Protein AF-A0A822C397-F1 (afdb_monomer)

Sequence (225 aa):
VFIQHPFVFNSSESLELLFNLLKQRVLELAPILIRTIEACAPLIITLNQNNMMILLNSELSSYLTLHPPIAKRALYCICALNSNNKDELLQKMIDDTQYDQFDSDQFITNLVLLGHMIQISPIVLGDIGKRILTNISKYIVDKQQTNDNENNMTTSFFHGNFTLLPDEPHADPEIGADARVKRELVKAMTRAVLGLRENSSGLFNIVYKLIKKCIENDQDFTGEM

Structure (mmCIF, N/CA/C/O backbone):
data_AF-A0A822C397-F1
#
_entry.id   AF-A0A822C397-F1
#
loop_
_atom_site.group_PDB
_atom_site.id
_atom_site.type_symbol
_atom_site.label_atom_id
_atom_site.label_alt_id
_atom_site.label_comp_id
_atom_site.label_asym_id
_atom_site.label_entity_id
_atom_site.label_seq_id
_atom_site.pdbx_PDB_ins_code
_atom_site.Cartn_x
_atom_site.Cartn_y
_atom_site.Cartn_z
_atom_site.occupancy
_atom_site.B_iso_or_equiv
_atom_site.auth_seq_id
_atom_site.auth_comp_id
_atom_site.auth_asym_id
_atom_site.auth_atom_id
_atom_site.pdbx_PDB_model_num
ATOM 1 N N . VAL A 1 1 ? 8.071 -11.432 19.366 1.00 39.38 1 VAL A N 1
ATOM 2 C CA . VAL A 1 1 ? 7.354 -12.044 20.514 1.00 39.38 1 VAL A CA 1
ATOM 3 C C . VAL A 1 1 ? 6.021 -11.347 20.830 1.00 39.38 1 VAL A C 1
ATOM 5 O O . VAL A 1 1 ? 5.071 -12.046 21.130 1.00 39.38 1 VAL A O 1
ATOM 8 N N . PHE A 1 2 ? 5.855 -10.028 20.641 1.00 39.19 2 PHE A N 1
ATOM 9 C CA . PHE A 1 2 ? 4.583 -9.322 20.928 1.00 39.19 2 PHE A CA 1
ATOM 10 C C . PHE A 1 2 ? 3.401 -9.535 19.945 1.00 39.19 2 PHE A C 1
ATOM 12 O O . PHE A 1 2 ? 2.327 -8.994 20.170 1.00 39.19 2 PHE A O 1
ATOM 19 N N . ILE A 1 3 ? 3.547 -10.314 18.862 1.00 50.47 3 ILE A N 1
ATOM 20 C CA . ILE A 1 3 ? 2.542 -10.375 17.770 1.00 50.47 3 ILE A CA 1
ATOM 21 C C . ILE A 1 3 ? 1.498 -11.505 17.958 1.00 50.47 3 ILE A C 1
ATOM 23 O O . ILE A 1 3 ? 0.559 -11.607 17.178 1.00 50.47 3 ILE A O 1
ATOM 27 N N . GLN A 1 4 ? 1.601 -12.348 18.993 1.00 51.47 4 GLN A N 1
ATOM 28 C CA . GLN A 1 4 ? 0.703 -13.511 19.137 1.00 51.47 4 GLN A CA 1
ATOM 29 C C . GLN A 1 4 ? -0.567 -13.275 19.977 1.00 51.47 4 GLN A C 1
ATOM 31 O O . GLN A 1 4 ? -1.448 -14.132 19.964 1.00 51.47 4 GLN A O 1
ATOM 36 N N . HIS A 1 5 ? -0.720 -12.125 20.649 1.00 56.19 5 HIS A N 1
ATOM 37 C CA . HIS A 1 5 ? -1.878 -11.869 21.522 1.00 56.19 5 HIS A CA 1
ATOM 38 C C . HIS A 1 5 ? -2.416 -10.428 21.398 1.00 56.19 5 HIS A C 1
ATOM 40 O O . HIS A 1 5 ? -2.223 -9.622 22.307 1.00 56.19 5 HIS A O 1
ATOM 46 N N . PRO A 1 6 ? -3.127 -10.079 20.306 1.00 55.66 6 PRO A N 1
ATOM 47 C CA . PRO A 1 6 ? -3.743 -8.752 20.154 1.00 55.66 6 PRO A CA 1
ATOM 48 C C . PRO A 1 6 ? -4.745 -8.429 21.278 1.00 55.66 6 PRO A C 1
ATOM 50 O O . PRO A 1 6 ? -4.920 -7.272 21.637 1.00 55.66 6 PRO A O 1
ATOM 53 N N . PHE A 1 7 ? -5.320 -9.456 21.912 1.00 59.25 7 PHE A N 1
ATOM 54 C CA . PHE A 1 7 ? -6.226 -9.336 23.059 1.00 59.25 7 PHE A CA 1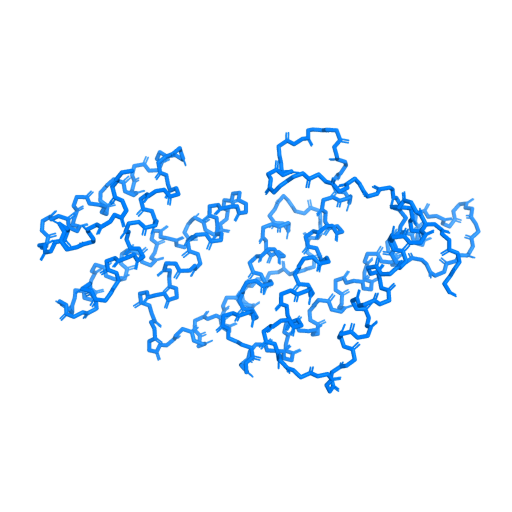
ATOM 55 C C . PHE A 1 7 ? -5.581 -8.791 24.344 1.00 59.25 7 PHE A C 1
ATOM 57 O O . PHE A 1 7 ? -6.297 -8.554 25.311 1.00 59.25 7 PHE A O 1
ATOM 64 N N . VAL A 1 8 ? -4.257 -8.600 24.390 1.00 65.38 8 VAL A N 1
ATOM 65 C CA . VAL A 1 8 ? -3.600 -7.909 25.516 1.00 65.38 8 VAL A CA 1
ATOM 66 C C . VAL A 1 8 ? -3.924 -6.410 25.500 1.00 65.38 8 VAL A C 1
ATOM 68 O O . VAL A 1 8 ? -3.982 -5.788 26.555 1.00 65.38 8 VAL A O 1
ATOM 71 N N . PHE A 1 9 ? -4.202 -5.839 24.324 1.00 68.69 9 PHE A N 1
ATOM 72 C CA . PHE A 1 9 ? -4.661 -4.459 24.166 1.00 68.69 9 PHE A CA 1
ATOM 73 C C . PHE A 1 9 ? -6.190 -4.424 24.064 1.00 68.69 9 PHE A C 1
ATOM 75 O O . PHE A 1 9 ? -6.746 -4.060 23.031 1.00 68.69 9 PHE A O 1
ATOM 82 N N . ASN A 1 10 ? -6.875 -4.897 25.110 1.00 71.75 10 ASN A N 1
ATOM 83 C CA . ASN A 1 10 ? -8.336 -5.029 25.134 1.00 71.75 10 ASN A CA 1
ATOM 84 C C . ASN A 1 10 ? -9.076 -3.892 25.857 1.00 71.75 10 ASN A C 1
ATOM 86 O O . ASN A 1 10 ? -10.302 -3.944 25.957 1.00 71.75 10 ASN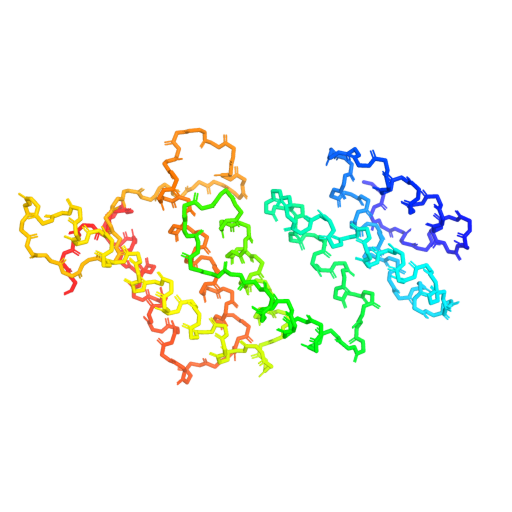 A O 1
ATOM 90 N N . SER A 1 11 ? -8.358 -2.884 26.358 1.00 75.50 11 SER A N 1
ATOM 91 C CA . SER A 1 11 ? -8.932 -1.774 27.125 1.00 75.50 11 SER A CA 1
ATOM 92 C C . SER A 1 11 ? -8.715 -0.422 26.444 1.00 75.50 11 SER A C 1
ATOM 94 O O . SER A 1 11 ? -7.759 -0.245 25.682 1.00 75.50 11 SER A O 1
ATOM 96 N N . SER A 1 12 ? -9.570 0.556 26.756 1.00 78.00 12 SER A N 1
ATOM 97 C CA . SER A 1 12 ? -9.425 1.950 26.314 1.00 78.00 12 SER A CA 1
ATOM 98 C C . SER A 1 12 ? -8.055 2.530 26.655 1.00 78.00 12 SER A C 1
ATOM 100 O O . SER A 1 12 ? -7.417 3.138 25.802 1.00 78.00 12 SER A O 1
ATOM 102 N N . GLU A 1 13 ? -7.563 2.277 27.866 1.00 82.88 13 GLU A N 1
ATOM 103 C CA . GLU A 1 13 ? -6.287 2.798 28.367 1.00 82.88 13 GLU A CA 1
ATOM 104 C C . GLU A 1 13 ? -5.110 2.227 27.569 1.00 82.88 13 GLU A C 1
ATOM 106 O O . GLU A 1 13 ? -4.162 2.936 27.231 1.00 82.88 13 GLU A O 1
ATOM 111 N N . SER A 1 14 ? -5.182 0.938 27.227 1.00 84.06 14 SER A N 1
ATOM 112 C CA . SER A 1 14 ? -4.148 0.269 26.437 1.00 84.06 14 SER A CA 1
ATOM 113 C C . SER A 1 14 ? -4.079 0.804 24.998 1.00 84.06 14 SER A C 1
ATOM 115 O O . SER A 1 14 ? -2.987 0.962 24.448 1.00 84.06 14 SER A O 1
ATOM 117 N N . LEU A 1 15 ? -5.229 1.162 24.413 1.00 82.38 15 LEU A N 1
ATOM 118 C CA . LEU A 1 15 ? -5.320 1.779 23.087 1.00 82.38 15 LEU A CA 1
ATOM 119 C C . LEU A 1 15 ? -4.838 3.236 23.100 1.00 82.38 15 LEU A C 1
ATOM 121 O O . LEU A 1 15 ? -4.108 3.648 22.197 1.00 82.38 15 LEU A O 1
ATOM 125 N N . GLU A 1 16 ? -5.168 4.002 24.142 1.00 85.56 16 GLU A N 1
ATOM 126 C CA . GLU A 1 16 ? -4.652 5.363 24.331 1.00 85.56 16 GLU A CA 1
ATOM 127 C C . GLU A 1 16 ? -3.128 5.382 24.478 1.00 85.56 16 GLU A C 1
ATOM 129 O O . GLU A 1 16 ? -2.462 6.239 23.893 1.00 85.56 16 GLU A O 1
ATOM 134 N N . LEU A 1 17 ? -2.550 4.414 25.197 1.00 87.06 17 LEU A N 1
ATOM 135 C CA . LEU A 1 17 ? -1.099 4.276 25.309 1.00 87.06 17 LEU A CA 1
ATOM 136 C C . LEU A 1 17 ? -0.453 4.018 23.941 1.00 87.06 17 LEU A C 1
ATOM 138 O O . LEU A 1 17 ? 0.514 4.695 23.588 1.00 87.06 17 LEU A O 1
ATOM 142 N N . LEU A 1 18 ? -0.998 3.083 23.154 1.00 86.38 18 LEU A N 1
ATOM 143 C CA . LEU A 1 18 ? -0.519 2.813 21.793 1.00 86.38 18 LEU A CA 1
ATOM 144 C C . LEU A 1 18 ? -0.610 4.056 20.905 1.00 86.38 18 LEU A C 1
ATOM 146 O O . LEU A 1 18 ? 0.325 4.348 20.157 1.00 86.38 18 LEU A O 1
ATOM 150 N N . PHE A 1 19 ? -1.703 4.812 21.009 1.00 87.81 19 PHE A N 1
ATOM 151 C CA . PHE A 1 19 ? -1.873 6.045 20.251 1.00 87.81 19 PHE A CA 1
ATOM 152 C C . PHE A 1 19 ? -0.859 7.120 20.659 1.00 87.81 19 PHE A C 1
ATOM 154 O O . PHE A 1 19 ? -0.255 7.765 19.801 1.00 87.81 19 PHE A O 1
ATOM 161 N N . ASN A 1 20 ? -0.609 7.283 21.958 1.00 88.81 20 ASN A N 1
ATOM 162 C CA . ASN A 1 20 ? 0.392 8.221 22.459 1.00 88.81 20 ASN A CA 1
ATOM 163 C C . ASN A 1 20 ? 1.811 7.837 22.022 1.00 88.81 20 ASN A C 1
ATOM 165 O O . ASN A 1 20 ? 2.587 8.720 21.668 1.00 88.81 20 ASN A O 1
ATOM 169 N N . LEU A 1 21 ? 2.141 6.543 21.976 1.00 88.94 21 LEU A N 1
ATOM 170 C CA . LEU A 1 21 ? 3.415 6.066 21.426 1.00 88.94 21 LEU A CA 1
ATOM 171 C C . LEU A 1 21 ? 3.526 6.345 19.923 1.00 88.94 21 LEU A C 1
ATOM 173 O O . LEU A 1 21 ? 4.577 6.785 19.463 1.00 88.94 21 LEU A O 1
ATOM 177 N N . LEU A 1 22 ? 2.445 6.158 19.159 1.00 90.25 22 LEU A N 1
ATOM 178 C CA . LEU A 1 22 ? 2.423 6.492 17.732 1.00 90.25 22 LEU A CA 1
ATOM 179 C C . LEU A 1 22 ? 2.682 7.993 17.497 1.00 90.25 22 LEU A C 1
ATOM 181 O O . LEU A 1 22 ? 3.427 8.349 16.588 1.00 90.25 22 LEU A O 1
ATOM 185 N N . LYS A 1 23 ? 2.140 8.879 18.342 1.00 89.81 23 LYS A N 1
ATOM 186 C CA . LYS A 1 23 ? 2.380 10.334 18.254 1.00 89.81 23 LYS A CA 1
ATOM 187 C C . LYS A 1 23 ? 3.820 10.755 18.523 1.00 89.81 23 LYS A C 1
ATOM 189 O O . LYS A 1 23 ? 4.221 11.831 18.091 1.00 89.81 23 LYS A O 1
ATOM 194 N N . GLN A 1 24 ? 4.600 9.947 19.241 1.00 89.06 24 GLN A N 1
ATOM 195 C CA . GLN A 1 24 ? 6.002 10.272 19.525 1.00 89.06 24 GLN A CA 1
ATOM 196 C C . GLN A 1 24 ? 6.894 10.170 18.281 1.00 89.06 24 GLN A C 1
ATOM 198 O O . GLN A 1 24 ? 8.021 10.655 18.315 1.00 89.06 24 GLN A O 1
ATOM 203 N N . ARG A 1 25 ? 6.402 9.566 17.187 1.00 83.75 25 ARG A N 1
ATOM 204 C CA . ARG A 1 25 ? 7.089 9.480 15.885 1.00 83.75 25 ARG A CA 1
ATOM 205 C C . ARG A 1 25 ? 8.510 8.916 15.956 1.00 83.75 25 ARG A C 1
ATOM 207 O O . ARG A 1 25 ? 9.378 9.288 15.172 1.00 83.75 25 ARG A O 1
ATOM 214 N N . VAL A 1 26 ? 8.728 7.965 16.861 1.00 87.12 26 VAL A N 1
ATOM 215 C CA . VAL A 1 26 ? 9.953 7.160 16.893 1.00 87.12 26 VAL A CA 1
ATOM 216 C C . VAL A 1 26 ? 9.915 6.207 15.694 1.00 87.12 26 VAL A C 1
ATOM 218 O O . VAL A 1 26 ? 9.198 5.202 15.714 1.00 87.12 26 VAL A O 1
ATOM 221 N N . LEU A 1 27 ? 10.623 6.557 14.617 1.00 84.12 27 LEU A N 1
ATOM 222 C CA . LEU A 1 27 ? 10.526 5.889 13.311 1.00 84.12 27 LEU A CA 1
ATOM 223 C C . LEU A 1 27 ? 10.892 4.402 13.375 1.00 84.12 27 LEU A C 1
ATOM 225 O O . LEU A 1 27 ? 10.285 3.588 12.683 1.00 84.12 27 LEU A O 1
ATOM 229 N N . GLU A 1 28 ? 11.821 4.034 14.251 1.00 84.50 28 GLU A N 1
ATOM 230 C CA . GLU A 1 28 ? 12.255 2.657 14.494 1.00 84.50 28 GLU A CA 1
ATOM 231 C C . GLU A 1 28 ? 11.129 1.797 15.083 1.00 84.50 28 GLU A C 1
ATOM 233 O O . GLU A 1 28 ? 11.050 0.594 14.829 1.00 84.50 28 GLU A O 1
ATOM 238 N N . LEU A 1 29 ? 10.225 2.415 15.850 1.00 85.81 29 LEU A N 1
ATOM 239 C CA . LEU A 1 29 ? 9.077 1.747 16.461 1.00 85.81 29 LEU A CA 1
ATOM 240 C C . LEU A 1 29 ? 7.815 1.835 15.598 1.00 85.81 29 LEU A C 1
ATOM 242 O O . LEU A 1 29 ? 6.887 1.047 15.790 1.00 85.81 29 LEU A O 1
ATOM 246 N N . ALA A 1 30 ? 7.764 2.743 14.624 1.00 87.81 30 ALA A N 1
ATOM 247 C CA . ALA A 1 30 ? 6.578 2.953 13.800 1.00 87.81 30 ALA A CA 1
ATOM 248 C C . ALA A 1 30 ? 6.051 1.660 13.138 1.00 87.81 30 ALA A C 1
ATOM 250 O O . ALA A 1 30 ? 4.856 1.384 13.278 1.00 87.81 30 ALA A O 1
ATOM 251 N N . PRO A 1 31 ? 6.873 0.791 12.507 1.00 86.38 31 PRO A N 1
ATOM 252 C CA . PRO A 1 31 ? 6.365 -0.434 11.886 1.00 86.38 31 PRO A CA 1
ATOM 253 C C . PRO A 1 31 ? 5.661 -1.375 12.869 1.00 86.38 31 PRO A C 1
ATOM 255 O O . PRO A 1 31 ? 4.617 -1.945 12.538 1.00 86.38 31 PRO A O 1
ATOM 258 N N . ILE A 1 32 ? 6.215 -1.545 14.076 1.00 87.56 32 ILE A N 1
ATOM 259 C CA . ILE A 1 32 ? 5.654 -2.451 15.084 1.00 87.56 32 ILE A CA 1
ATOM 260 C C . ILE A 1 32 ? 4.423 -1.847 15.762 1.00 87.56 32 ILE A C 1
ATOM 262 O O . ILE A 1 32 ? 3.446 -2.563 15.987 1.00 87.56 32 ILE A O 1
ATOM 266 N N . LEU A 1 33 ? 4.418 -0.536 16.009 1.00 90.00 33 LEU A N 1
ATOM 267 C CA . LEU A 1 33 ? 3.269 0.175 16.570 1.00 90.00 33 LEU A CA 1
ATOM 268 C C . LEU A 1 33 ? 2.086 0.145 15.604 1.00 90.00 33 LEU A C 1
ATOM 270 O O . LEU A 1 33 ? 1.007 -0.312 15.975 1.00 90.00 33 LEU A O 1
ATOM 274 N N . ILE A 1 34 ? 2.301 0.517 14.339 1.00 92.69 34 ILE A N 1
ATOM 275 C CA . ILE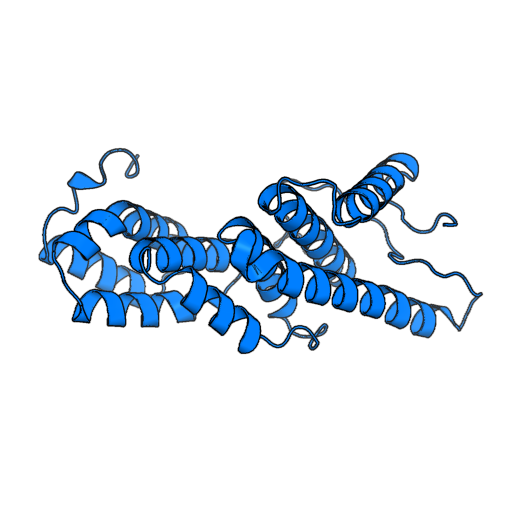 A 1 34 ? 1.253 0.487 13.311 1.00 92.69 34 ILE A CA 1
ATOM 276 C C . ILE A 1 34 ? 0.728 -0.943 13.129 1.00 92.69 34 ILE A C 1
ATOM 278 O O . ILE A 1 34 ? -0.478 -1.153 13.037 1.00 92.69 34 ILE A O 1
ATOM 282 N N . ARG A 1 35 ? 1.611 -1.955 13.140 1.00 89.44 35 ARG A N 1
ATOM 283 C CA . ARG A 1 35 ? 1.213 -3.372 13.081 1.00 89.44 35 ARG A CA 1
ATOM 284 C C . ARG A 1 35 ? 0.339 -3.795 14.257 1.00 89.44 35 ARG A C 1
ATOM 286 O O . ARG A 1 35 ? -0.574 -4.590 14.056 1.00 89.44 35 ARG A O 1
ATOM 293 N N . THR A 1 36 ? 0.636 -3.294 15.448 1.00 88.94 36 THR A N 1
ATOM 294 C CA . THR A 1 36 ? -0.127 -3.594 16.662 1.00 88.94 36 THR A CA 1
ATOM 295 C C . THR A 1 36 ? -1.506 -2.943 16.600 1.00 88.94 36 THR A C 1
ATOM 297 O O . THR A 1 36 ? -2.501 -3.619 16.844 1.00 88.94 36 THR A O 1
ATOM 300 N N . ILE A 1 37 ? -1.587 -1.678 16.174 1.00 90.44 37 ILE A N 1
ATOM 301 C CA . ILE A 1 37 ? -2.858 -0.961 15.981 1.00 90.44 37 ILE A CA 1
ATOM 302 C C . ILE A 1 37 ? -3.720 -1.652 14.917 1.00 90.44 37 ILE A C 1
ATOM 304 O O . ILE A 1 37 ? -4.899 -1.888 15.158 1.00 90.44 37 ILE A O 1
ATOM 308 N N . GLU A 1 38 ? -3.134 -2.056 13.785 1.00 91.38 38 GLU A N 1
ATOM 309 C CA . GLU A 1 38 ? -3.832 -2.812 12.732 1.00 91.38 38 GLU A CA 1
ATOM 310 C C . GLU A 1 38 ? -4.464 -4.097 13.288 1.00 91.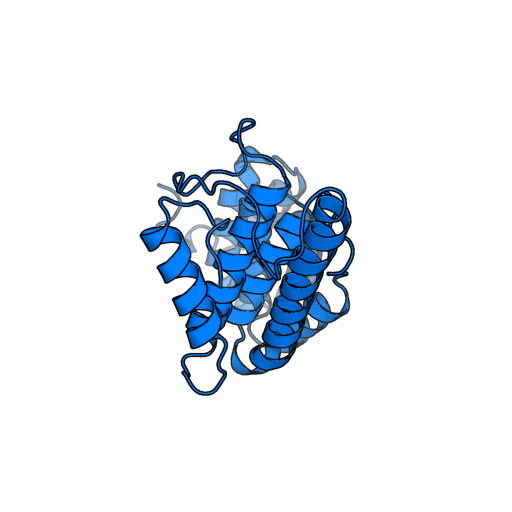38 38 GLU A C 1
ATOM 312 O O . GLU A 1 38 ? -5.621 -4.393 13.004 1.00 91.38 38 GLU A O 1
ATOM 317 N N . ALA A 1 39 ? -3.737 -4.836 14.134 1.00 88.62 39 ALA A N 1
ATOM 318 C CA . ALA A 1 39 ? -4.255 -6.047 14.771 1.00 88.62 39 ALA A CA 1
ATOM 319 C C . ALA A 1 39 ? -5.377 -5.762 15.791 1.00 88.62 39 ALA A C 1
ATOM 321 O O . ALA A 1 39 ? -6.217 -6.628 16.033 1.00 88.62 39 ALA A O 1
ATOM 322 N N . CYS A 1 40 ? -5.410 -4.555 16.363 1.00 87.75 40 CYS A N 1
ATOM 323 C CA . CYS A 1 40 ? -6.448 -4.099 17.289 1.00 87.75 40 CYS A CA 1
ATOM 324 C C . CYS A 1 40 ? -7.642 -3.433 16.583 1.00 87.75 40 CYS A C 1
ATOM 326 O O . CYS A 1 40 ? -8.633 -3.124 17.244 1.00 87.75 40 CYS A O 1
ATOM 328 N N . ALA A 1 41 ? -7.595 -3.228 15.261 1.00 88.88 41 ALA A N 1
ATOM 329 C CA . ALA A 1 41 ? -8.644 -2.528 14.517 1.00 88.88 41 ALA A CA 1
ATOM 330 C C . ALA A 1 41 ? -10.064 -3.089 14.750 1.00 88.88 41 ALA A C 1
ATOM 332 O O . ALA A 1 41 ? -10.961 -2.284 15.004 1.00 88.88 41 ALA A O 1
ATOM 333 N N . PRO A 1 42 ? -10.302 -4.421 14.777 1.00 85.75 42 PRO A N 1
ATOM 334 C CA . PRO A 1 42 ? -11.636 -4.957 15.064 1.00 85.75 42 PRO A CA 1
ATOM 335 C C . PRO A 1 42 ? -12.179 -4.524 16.431 1.00 85.75 42 PRO A C 1
ATOM 337 O O . PRO A 1 42 ? -13.366 -4.226 16.564 1.00 85.75 42 PRO A O 1
ATOM 340 N N . LEU A 1 43 ? -11.313 -4.453 17.446 1.00 84.12 43 LEU A N 1
ATOM 341 C C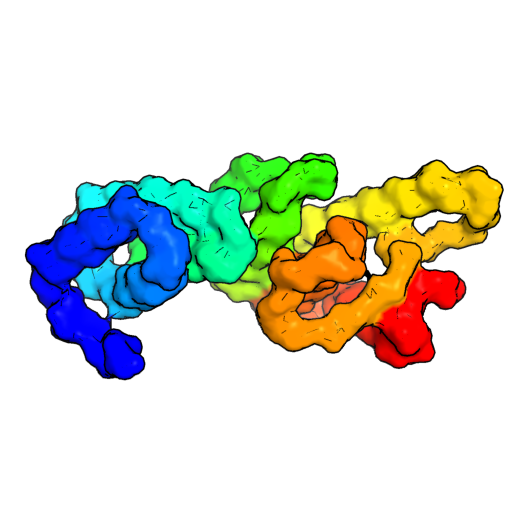A . LEU A 1 43 ? -11.692 -4.005 18.782 1.00 84.12 43 LEU A CA 1
ATOM 342 C C . LEU A 1 43 ? -11.984 -2.502 18.801 1.00 84.12 43 LEU A C 1
ATOM 344 O O . LEU A 1 43 ? -13.006 -2.102 19.346 1.00 84.12 43 LEU A O 1
ATOM 348 N N . ILE A 1 44 ? -11.123 -1.685 18.186 1.00 84.56 44 ILE A N 1
ATOM 349 C CA . ILE A 1 44 ? -11.302 -0.224 18.105 1.00 84.56 44 ILE A CA 1
ATOM 350 C C . ILE A 1 44 ? -12.656 0.111 17.460 1.00 84.56 44 ILE A C 1
ATOM 352 O O . ILE A 1 44 ? -13.401 0.945 17.977 1.00 84.56 44 ILE A O 1
ATOM 356 N N . ILE A 1 45 ? -12.998 -0.594 16.375 1.00 85.56 45 ILE A N 1
ATOM 357 C CA . ILE A 1 45 ? -14.290 -0.470 15.688 1.00 85.56 45 ILE A CA 1
ATOM 358 C C . ILE A 1 45 ? -15.441 -0.891 16.615 1.00 85.56 45 ILE A C 1
ATOM 360 O O . ILE A 1 45 ? -16.431 -0.173 16.731 1.00 85.56 45 ILE A O 1
ATOM 364 N N . THR A 1 46 ? -15.307 -2.025 17.312 1.00 83.50 46 THR A N 1
ATOM 365 C CA . THR A 1 46 ? -16.352 -2.557 18.211 1.00 83.50 46 THR A CA 1
ATOM 366 C C . THR A 1 46 ? -16.620 -1.639 19.404 1.00 83.50 46 THR A C 1
ATOM 368 O O . THR A 1 46 ? -17.769 -1.456 19.799 1.00 83.50 46 THR A O 1
ATOM 371 N N . LEU A 1 47 ? -15.577 -1.022 19.964 1.00 79.19 47 LEU A N 1
ATOM 372 C CA . LEU A 1 47 ? -15.696 -0.066 21.067 1.00 79.19 47 LEU A CA 1
ATOM 373 C C . LEU A 1 47 ? -16.285 1.288 20.623 1.00 79.19 47 LEU A C 1
ATOM 375 O O . LEU A 1 47 ? -16.490 2.159 21.466 1.00 79.19 47 LEU A O 1
ATOM 379 N N . ASN A 1 48 ? -16.568 1.469 19.324 1.00 68.50 48 ASN A N 1
ATOM 380 C CA . ASN A 1 48 ? -17.177 2.659 18.721 1.00 68.50 48 ASN A CA 1
ATOM 381 C C . ASN A 1 48 ? -16.499 3.972 19.154 1.00 68.50 48 ASN A C 1
ATOM 383 O O . ASN A 1 48 ? -17.144 5.003 19.373 1.00 68.50 48 ASN A O 1
ATOM 387 N N . GLN A 1 49 ? -15.173 3.940 19.299 1.00 71.38 49 GLN A N 1
ATOM 388 C CA . GLN A 1 49 ? -14.373 5.090 19.709 1.00 71.38 49 GLN A CA 1
ATOM 389 C C . GLN A 1 49 ? -14.144 6.024 18.514 1.00 71.38 49 GLN A C 1
ATOM 391 O O . GLN A 1 49 ? -13.013 6.233 18.082 1.00 71.38 49 GLN A O 1
ATOM 396 N N . ASN A 1 50 ? -15.221 6.596 17.968 1.00 76.06 50 ASN A N 1
ATOM 397 C CA . ASN A 1 50 ? -15.190 7.415 16.749 1.00 76.06 50 ASN A CA 1
ATOM 398 C C . ASN A 1 50 ? -14.147 8.538 16.813 1.00 76.06 50 ASN A C 1
ATOM 400 O O . ASN A 1 50 ? -13.400 8.741 15.859 1.00 76.06 50 ASN A O 1
ATOM 404 N N . ASN A 1 51 ? -14.015 9.200 17.965 1.00 81.94 51 ASN A N 1
ATOM 405 C CA . ASN A 1 51 ? -12.983 10.217 18.169 1.00 81.94 51 ASN A CA 1
ATOM 406 C C . ASN A 1 51 ? -11.565 9.631 18.087 1.00 81.94 51 ASN A C 1
ATOM 408 O O . ASN A 1 51 ? -10.695 10.231 17.461 1.00 81.94 51 ASN A O 1
ATOM 412 N N . MET A 1 52 ? -11.327 8.450 18.668 1.00 82.75 52 MET A N 1
ATOM 413 C CA . MET A 1 52 ? -10.029 7.779 18.577 1.00 82.75 52 MET A CA 1
ATOM 414 C C . MET A 1 52 ? -9.740 7.327 17.145 1.00 82.75 52 MET A C 1
ATOM 416 O O . MET A 1 52 ? -8.620 7.507 16.682 1.00 82.75 52 MET A O 1
ATOM 420 N N . MET A 1 53 ? -10.733 6.815 16.413 1.00 85.25 53 MET A N 1
ATOM 421 C CA . MET A 1 53 ? -10.568 6.443 15.003 1.00 85.25 53 MET A CA 1
ATOM 422 C C . MET A 1 53 ? -10.205 7.643 14.127 1.00 85.25 53 MET A C 1
ATOM 424 O O . MET A 1 53 ? -9.279 7.546 13.327 1.00 85.25 53 MET A O 1
ATOM 428 N N . ILE A 1 54 ? -10.878 8.786 14.297 1.00 87.94 54 ILE A N 1
ATOM 429 C CA . ILE A 1 54 ? -10.557 10.026 13.569 1.00 87.94 54 ILE A CA 1
ATOM 430 C C . ILE A 1 54 ? -9.114 10.454 13.857 1.00 87.94 54 ILE A C 1
ATOM 432 O O . ILE A 1 54 ? -8.345 10.733 12.936 1.00 87.94 54 ILE A O 1
ATOM 436 N N . LEU A 1 55 ? -8.729 10.463 15.133 1.00 89.62 55 LEU A N 1
ATOM 437 C CA . LEU A 1 55 ? -7.389 10.844 15.567 1.00 89.62 55 LEU A CA 1
ATOM 438 C C . LEU A 1 55 ? -6.309 9.868 15.065 1.00 89.62 55 LEU A C 1
ATOM 440 O O . LEU A 1 55 ? -5.260 10.308 14.595 1.00 89.62 55 LEU A O 1
ATOM 444 N N . LEU A 1 56 ? -6.573 8.561 15.107 1.00 91.00 56 LEU A N 1
ATOM 445 C CA . LEU A 1 56 ? -5.689 7.525 14.571 1.00 91.00 56 LEU A CA 1
ATOM 446 C C . LEU A 1 56 ? -5.530 7.655 13.061 1.00 91.00 56 LEU A C 1
ATOM 448 O O . LEU A 1 56 ? -4.406 7.634 12.577 1.00 91.00 56 LEU A O 1
ATOM 452 N N . ASN A 1 57 ? -6.625 7.830 12.319 1.00 91.38 57 ASN A N 1
ATOM 453 C CA . ASN A 1 57 ? -6.583 8.026 10.871 1.00 91.38 57 ASN A CA 1
ATOM 454 C C . ASN A 1 57 ? -5.770 9.268 10.499 1.00 91.38 57 ASN A C 1
ATOM 456 O O . ASN A 1 57 ? -4.959 9.214 9.575 1.00 91.38 57 ASN A O 1
ATOM 460 N N . SER A 1 58 ? -5.945 10.368 11.235 1.00 91.75 58 SER A N 1
ATOM 461 C CA . SER A 1 58 ? -5.163 11.589 11.031 1.00 91.75 58 SER A CA 1
ATOM 462 C C . SER A 1 58 ? -3.675 11.354 11.277 1.00 91.75 58 SER A C 1
ATOM 464 O O . SER A 1 58 ? -2.849 11.770 10.465 1.00 91.75 58 SER A O 1
ATOM 466 N N . GLU A 1 59 ? -3.317 10.678 12.371 1.00 93.75 59 GLU A N 1
ATOM 467 C CA . GLU A 1 59 ? -1.913 10.402 12.677 1.00 93.75 59 GLU A CA 1
ATOM 468 C C . GLU A 1 59 ? -1.312 9.437 11.651 1.00 93.75 59 GLU A C 1
ATOM 470 O O . GLU A 1 59 ? -0.278 9.744 11.066 1.00 93.75 59 GLU A O 1
ATOM 475 N N . LEU A 1 60 ? -1.986 8.324 11.345 1.00 94.38 60 LEU A N 1
ATOM 476 C CA . LEU A 1 60 ? -1.549 7.331 10.358 1.00 94.38 60 LEU A CA 1
ATOM 477 C C . LEU A 1 60 ? -1.386 7.929 8.956 1.00 94.38 60 LEU A C 1
ATOM 479 O O . LEU A 1 60 ? -0.474 7.532 8.237 1.00 94.38 60 LEU A O 1
ATOM 483 N N . SER A 1 61 ? -2.214 8.905 8.577 1.00 93.25 61 SER A N 1
ATOM 484 C CA . SER A 1 61 ? -2.091 9.589 7.282 1.00 93.25 61 SER A CA 1
ATOM 485 C C . SER A 1 61 ? -0.746 10.304 7.136 1.00 93.25 61 SER A C 1
ATOM 487 O O . SER A 1 61 ? -0.172 10.310 6.051 1.00 93.25 61 SER A O 1
ATOM 489 N N . SER A 1 62 ? -0.178 10.824 8.229 1.00 92.94 62 SER A N 1
ATOM 490 C CA . SER A 1 62 ? 1.160 11.433 8.203 1.00 92.94 62 SER A CA 1
ATOM 491 C C . SER A 1 62 ? 2.290 10.429 7.940 1.00 92.94 62 SER A C 1
ATOM 493 O O . SER A 1 62 ? 3.362 10.814 7.482 1.00 92.94 62 SER A O 1
ATOM 495 N N . TYR A 1 63 ? 2.051 9.134 8.168 1.00 92.94 63 TYR A N 1
ATOM 496 C CA . TYR A 1 63 ? 3.011 8.071 7.867 1.00 92.94 63 TYR A CA 1
ATOM 497 C C . TYR A 1 63 ? 2.989 7.653 6.388 1.00 92.94 63 TYR A C 1
ATOM 499 O O . TYR A 1 63 ? 3.909 6.966 5.945 1.00 92.94 63 TYR A O 1
ATOM 507 N N . LEU A 1 64 ? 1.983 8.069 5.606 1.00 92.62 64 LEU A N 1
ATOM 508 C CA . LEU A 1 64 ? 1.891 7.768 4.170 1.00 92.62 64 LEU A CA 1
ATOM 509 C C . LEU A 1 64 ? 2.941 8.521 3.337 1.00 92.62 64 LEU A C 1
ATOM 511 O O . LEU A 1 64 ? 3.293 8.073 2.250 1.00 92.62 64 LEU A O 1
ATOM 515 N N . THR A 1 65 ? 3.481 9.624 3.859 1.00 90.12 65 THR A N 1
ATOM 516 C CA . THR A 1 65 ? 4.563 10.396 3.224 1.00 90.12 65 THR A CA 1
ATOM 517 C C . THR A 1 65 ? 5.956 9.949 3.670 1.00 90.12 65 THR A C 1
ATOM 519 O O . THR A 1 65 ? 6.952 10.596 3.366 1.00 90.12 65 THR A O 1
ATOM 522 N N . LEU A 1 66 ? 6.046 8.884 4.469 1.00 88.69 66 LEU A N 1
ATOM 523 C CA . LEU A 1 66 ? 7.323 8.337 4.908 1.00 88.69 66 LEU A CA 1
ATOM 524 C C . LEU A 1 66 ? 7.820 7.270 3.936 1.00 88.69 66 LEU A C 1
ATOM 526 O O . LEU A 1 66 ? 7.182 6.911 2.950 1.00 88.69 66 LEU A O 1
ATOM 530 N N . HIS A 1 67 ? 8.992 6.737 4.248 1.00 85.38 67 HIS A N 1
ATOM 531 C CA . HIS A 1 67 ? 9.644 5.707 3.464 1.00 85.38 67 HIS A CA 1
ATOM 532 C C . HIS A 1 67 ? 8.723 4.480 3.207 1.00 85.38 67 HIS A C 1
ATOM 534 O O . HIS A 1 67 ? 7.983 4.069 4.116 1.00 85.38 67 HIS A O 1
ATOM 540 N N . PRO A 1 68 ? 8.767 3.842 2.014 1.00 88.56 68 PRO A N 1
ATOM 541 C CA . PRO A 1 68 ? 7.726 2.916 1.552 1.00 88.56 68 PRO A CA 1
ATOM 542 C C . PRO A 1 68 ? 7.309 1.772 2.498 1.00 88.56 68 PRO A C 1
ATOM 544 O O . PRO A 1 68 ? 6.114 1.482 2.576 1.00 88.56 68 PRO A O 1
ATOM 547 N N . PRO A 1 69 ? 8.206 1.107 3.256 1.00 85.88 69 PRO A N 1
ATOM 548 C CA . PRO A 1 69 ? 7.824 0.078 4.222 1.00 85.88 69 PRO A CA 1
ATOM 549 C C . PRO A 1 69 ? 6.890 0.590 5.327 1.00 85.88 69 PRO A C 1
ATOM 551 O O . PRO A 1 69 ? 5.962 -0.127 5.713 1.00 85.88 69 PRO A O 1
ATOM 554 N N . ILE A 1 70 ? 7.112 1.820 5.806 1.00 90.12 70 ILE A N 1
ATOM 555 C CA . ILE A 1 70 ? 6.302 2.465 6.846 1.00 90.12 70 ILE A CA 1
ATOM 556 C C . ILE A 1 70 ? 4.966 2.912 6.251 1.00 90.12 70 ILE A C 1
ATOM 558 O O . ILE A 1 70 ? 3.915 2.540 6.774 1.00 90.12 70 ILE A O 1
ATOM 562 N N . ALA A 1 71 ? 5.004 3.612 5.114 1.00 93.25 71 ALA A N 1
ATOM 563 C CA . ALA A 1 71 ? 3.810 4.078 4.409 1.00 93.25 71 ALA A CA 1
ATOM 564 C C . ALA A 1 71 ? 2.870 2.921 4.043 1.00 93.25 71 ALA A C 1
ATOM 566 O O . ALA A 1 71 ? 1.670 2.974 4.307 1.00 93.25 71 ALA A O 1
ATOM 567 N N . LYS A 1 72 ? 3.424 1.812 3.537 1.00 93.69 72 LYS A N 1
ATOM 568 C CA . LYS A 1 72 ? 2.680 0.569 3.295 1.00 93.69 72 LYS A CA 1
ATOM 569 C C . LYS A 1 72 ? 1.958 0.099 4.556 1.00 93.69 72 LYS A C 1
ATOM 571 O O . LYS A 1 72 ? 0.780 -0.235 4.493 1.00 93.69 72 LYS A O 1
ATOM 576 N N . ARG A 1 73 ? 2.648 0.027 5.700 1.00 92.69 73 ARG A N 1
ATOM 577 C CA . ARG A 1 73 ? 2.033 -0.456 6.947 1.00 92.69 73 ARG A CA 1
ATOM 578 C C . ARG A 1 73 ? 0.914 0.480 7.406 1.00 92.69 73 ARG A C 1
ATOM 580 O O . ARG A 1 73 ? -0.134 -0.006 7.820 1.00 92.69 73 ARG A O 1
ATOM 587 N N . ALA A 1 74 ? 1.116 1.791 7.283 1.00 96.06 74 ALA A N 1
ATOM 588 C CA . ALA A 1 74 ? 0.098 2.789 7.589 1.00 96.06 74 ALA A CA 1
ATOM 589 C C . ALA A 1 74 ? -1.149 2.616 6.712 1.00 96.06 74 ALA A C 1
ATOM 591 O O . ALA A 1 74 ? -2.252 2.565 7.249 1.00 96.06 74 ALA A O 1
ATOM 592 N N . LEU A 1 75 ? -0.982 2.412 5.400 1.00 96.88 75 LEU A N 1
ATOM 593 C CA . LEU A 1 75 ? -2.086 2.162 4.468 1.00 96.88 75 LEU A CA 1
ATOM 594 C C . LEU A 1 75 ? -2.948 0.964 4.893 1.00 96.88 75 LEU A C 1
ATOM 596 O O . LEU A 1 75 ? -4.170 1.084 4.972 1.00 96.88 75 LEU A O 1
ATOM 600 N N . TYR A 1 76 ? -2.328 -0.181 5.199 1.00 95.50 76 TYR A N 1
ATOM 601 C CA . TYR A 1 76 ? -3.064 -1.370 5.650 1.00 95.50 76 TYR A CA 1
ATOM 602 C C . TYR A 1 76 ? -3.801 -1.132 6.971 1.00 95.50 76 TYR A C 1
ATOM 604 O O . TYR A 1 76 ? -4.946 -1.559 7.113 1.00 95.50 76 TYR A O 1
ATOM 612 N N . CYS A 1 77 ? -3.181 -0.416 7.910 1.00 95.56 77 CYS A N 1
ATOM 613 C CA . CYS A 1 77 ? -3.806 -0.063 9.181 1.00 95.56 77 CYS A CA 1
ATOM 614 C C . CYS A 1 77 ? -5.023 0.858 8.987 1.00 95.56 77 CYS A C 1
ATOM 616 O O . CYS A 1 77 ? -6.095 0.571 9.516 1.00 95.56 77 CYS A O 1
ATOM 618 N N . ILE A 1 78 ? -4.899 1.900 8.157 1.00 96.06 78 ILE A N 1
ATOM 619 C CA . ILE A 1 78 ? -6.017 2.785 7.793 1.00 96.06 78 ILE A CA 1
ATOM 620 C C . ILE A 1 78 ? -7.145 1.970 7.151 1.00 96.06 78 ILE A C 1
ATOM 622 O O . ILE A 1 78 ? -8.301 2.107 7.543 1.00 96.06 78 ILE A O 1
ATOM 626 N N . CYS A 1 79 ? -6.837 1.069 6.217 1.00 95.38 79 CYS A N 1
ATOM 627 C CA . CYS A 1 79 ? -7.854 0.217 5.596 1.00 95.38 79 CYS A CA 1
ATOM 628 C C . CYS A 1 79 ? -8.555 -0.702 6.606 1.00 95.38 79 CYS A C 1
ATOM 630 O O . CYS A 1 79 ? -9.757 -0.929 6.493 1.00 95.38 79 CYS A O 1
ATOM 632 N N . ALA A 1 80 ? -7.819 -1.232 7.587 1.00 93.94 80 ALA A N 1
ATOM 633 C CA . ALA A 1 80 ? -8.381 -2.081 8.632 1.00 93.94 80 ALA A CA 1
ATOM 634 C C . ALA A 1 80 ? -9.338 -1.299 9.546 1.00 93.94 80 ALA A C 1
ATOM 636 O O . ALA A 1 80 ? -10.429 -1.787 9.838 1.00 93.94 80 ALA A O 1
ATOM 637 N N . LEU A 1 81 ? -8.963 -0.078 9.944 1.00 92.62 81 LEU A N 1
ATOM 638 C CA . LEU A 1 81 ? -9.790 0.814 10.770 1.00 92.62 81 LEU A CA 1
ATOM 639 C C . LEU A 1 81 ? -11.052 1.299 10.041 1.00 92.62 81 LEU A C 1
ATOM 641 O O . LEU A 1 81 ? -12.091 1.481 10.664 1.00 92.62 81 LEU A O 1
ATOM 645 N N . ASN A 1 82 ? -10.977 1.466 8.720 1.00 93.19 82 ASN A N 1
ATOM 646 C CA . ASN A 1 82 ? -12.053 1.995 7.877 1.00 93.19 82 ASN A CA 1
ATOM 647 C C . ASN A 1 82 ? -12.693 0.896 7.016 1.00 93.19 82 ASN A C 1
ATOM 649 O O . ASN A 1 82 ? -13.080 1.132 5.879 1.00 93.19 82 ASN A O 1
ATOM 653 N N . SER A 1 83 ? -12.783 -0.336 7.524 1.00 90.88 83 SER A N 1
ATOM 654 C CA . SER A 1 83 ? -13.195 -1.501 6.720 1.00 90.88 83 SER A CA 1
ATOM 655 C C . SER A 1 83 ? -14.544 -1.343 5.994 1.00 90.88 83 SER A C 1
ATOM 657 O O . SER A 1 83 ? -14.694 -1.880 4.897 1.00 90.88 83 SER A O 1
ATOM 659 N N . ASN A 1 84 ? -15.481 -0.565 6.551 1.00 89.94 84 ASN A N 1
ATOM 660 C CA . ASN A 1 84 ? -16.808 -0.308 5.973 1.00 89.94 84 ASN A CA 1
ATOM 661 C C . ASN A 1 84 ? -16.811 0.700 4.808 1.00 89.94 84 ASN A C 1
ATOM 663 O O . ASN A 1 84 ? -17.717 0.666 3.983 1.00 89.94 84 ASN A O 1
ATOM 667 N N . ASN A 1 85 ? -15.830 1.601 4.741 1.00 92.25 85 ASN A N 1
ATOM 668 C CA . ASN A 1 85 ? -15.730 2.676 3.742 1.00 92.25 85 ASN A CA 1
ATOM 669 C C . ASN A 1 85 ? -14.337 2.745 3.092 1.00 92.25 85 ASN A C 1
ATOM 671 O O . ASN A 1 85 ? -13.969 3.754 2.492 1.00 92.25 85 ASN A O 1
ATOM 675 N N . LYS A 1 86 ? -13.553 1.664 3.196 1.00 94.19 86 LYS A N 1
ATOM 676 C CA . LYS A 1 86 ? -12.173 1.599 2.699 1.00 94.19 86 LYS A CA 1
ATOM 677 C C . LYS A 1 86 ? -12.084 1.932 1.211 1.00 94.19 86 LYS A C 1
ATOM 679 O O . LYS A 1 86 ? -11.131 2.573 0.801 1.00 94.19 86 LYS A O 1
ATOM 684 N N . ASP A 1 87 ? -13.067 1.522 0.415 1.00 94.94 87 ASP A N 1
ATOM 685 C CA . ASP A 1 87 ? -13.026 1.690 -1.036 1.00 94.94 87 ASP A CA 1
ATOM 686 C C . ASP A 1 87 ? -13.176 3.165 -1.430 1.00 94.94 87 ASP A C 1
ATOM 688 O O . ASP A 1 87 ? -12.409 3.663 -2.250 1.00 94.94 87 ASP A O 1
ATOM 692 N N . GLU A 1 88 ? -14.094 3.887 -0.780 1.00 95.12 88 GLU A N 1
ATOM 693 C CA . GLU A 1 88 ? -14.262 5.336 -0.942 1.00 95.12 88 GLU A CA 1
ATOM 694 C C . GLU A 1 88 ? -13.009 6.094 -0.481 1.00 95.12 88 GLU A C 1
ATOM 696 O O . GLU A 1 88 ? -12.520 6.991 -1.168 1.00 95.12 88 GLU A O 1
ATOM 701 N N . LEU A 1 89 ? -12.442 5.689 0.660 1.00 94.75 89 LEU A N 1
ATOM 702 C CA . LEU A 1 89 ? -11.213 6.270 1.194 1.00 94.75 89 LEU A CA 1
ATOM 703 C C . LEU A 1 89 ? -10.027 6.078 0.240 1.00 94.75 89 LEU A C 1
ATOM 705 O O . LEU A 1 89 ? -9.272 7.020 0.009 1.00 94.75 89 LEU A O 1
ATOM 709 N N . LEU A 1 90 ? -9.863 4.884 -0.331 1.00 96.25 90 LEU A N 1
ATOM 710 C CA . LEU A 1 90 ? -8.775 4.600 -1.266 1.00 96.25 90 LEU A CA 1
ATOM 711 C C . LEU A 1 90 ? -8.966 5.312 -2.606 1.00 96.25 90 LEU A C 1
ATOM 713 O O . LEU A 1 90 ? -7.986 5.780 -3.183 1.00 96.25 90 LEU A O 1
ATOM 717 N N . GLN A 1 91 ? -10.207 5.430 -3.083 1.00 95.25 91 GLN A N 1
ATOM 718 C CA . GLN A 1 91 ? -10.520 6.215 -4.275 1.00 95.25 91 GLN A CA 1
ATOM 719 C C . GLN A 1 91 ? -10.099 7.675 -4.076 1.00 95.25 91 GLN A C 1
ATOM 721 O O . GLN A 1 91 ? -9.343 8.207 -4.885 1.00 95.25 91 GLN A O 1
ATOM 726 N N . LYS A 1 92 ? -10.471 8.274 -2.939 1.00 94.56 92 LYS A N 1
ATOM 727 C CA . LYS A 1 92 ? -10.051 9.632 -2.581 1.00 94.56 92 LYS A CA 1
ATOM 728 C C . LYS A 1 92 ? -8.526 9.778 -2.516 1.00 94.56 92 LYS A C 1
ATOM 730 O O . LYS A 1 92 ? -7.989 10.755 -3.020 1.00 94.56 92 LYS A O 1
ATOM 735 N N . MET A 1 93 ? -7.818 8.805 -1.937 1.00 94.75 93 MET A N 1
ATOM 736 C CA . MET A 1 93 ? -6.349 8.828 -1.897 1.00 94.75 93 MET A CA 1
ATOM 737 C C . MET A 1 93 ? -5.725 8.833 -3.296 1.00 94.75 93 MET A C 1
ATOM 739 O O . MET A 1 93 ? -4.746 9.544 -3.510 1.00 94.75 93 MET A O 1
ATOM 743 N N . ILE A 1 94 ? -6.268 8.060 -4.243 1.00 93.62 94 ILE A N 1
ATOM 744 C CA . ILE A 1 94 ? -5.810 8.089 -5.640 1.00 93.62 94 ILE A CA 1
ATOM 745 C C . ILE A 1 94 ? -6.052 9.467 -6.259 1.00 93.62 94 ILE A C 1
ATOM 747 O O . ILE A 1 94 ? -5.154 9.985 -6.917 1.00 93.62 94 ILE A O 1
ATOM 751 N N . ASP A 1 95 ? -7.227 10.052 -6.034 1.00 91.94 95 ASP A N 1
ATOM 752 C CA . ASP A 1 95 ? -7.609 11.341 -6.620 1.00 91.94 95 ASP A CA 1
ATOM 753 C C . ASP A 1 95 ? -6.766 12.508 -6.070 1.00 91.94 95 ASP A C 1
ATOM 755 O O . ASP A 1 95 ? -6.401 13.415 -6.818 1.00 91.94 95 ASP A O 1
ATOM 759 N N . ASP A 1 96 ? -6.397 12.456 -4.786 1.00 90.38 96 ASP A N 1
ATOM 760 C CA . ASP A 1 96 ? -5.561 13.465 -4.121 1.00 90.38 96 ASP A CA 1
ATOM 761 C C . ASP A 1 96 ? -4.056 13.309 -4.448 1.00 90.38 96 ASP A C 1
ATOM 763 O O . ASP A 1 96 ? -3.260 14.221 -4.198 1.00 90.38 96 ASP A O 1
ATOM 767 N N . THR A 1 97 ? -3.633 12.164 -4.999 1.00 89.38 97 THR A N 1
ATOM 768 C CA . THR A 1 97 ? -2.216 11.871 -5.265 1.00 89.38 97 THR A CA 1
ATOM 769 C C . THR A 1 97 ? -1.787 12.329 -6.658 1.00 89.38 97 THR A C 1
ATOM 771 O O . THR A 1 97 ? -2.314 11.893 -7.679 1.00 89.38 97 THR A O 1
ATOM 774 N N . GLN A 1 98 ? -0.733 13.144 -6.713 1.00 84.19 98 GLN A N 1
ATOM 775 C CA . GLN A 1 98 ? -0.094 13.549 -7.967 1.00 84.19 98 GLN A CA 1
ATOM 776 C C . GLN A 1 98 ? 0.932 12.498 -8.416 1.00 84.19 98 GLN A C 1
ATOM 778 O O . GLN A 1 98 ? 1.961 12.284 -7.770 1.00 84.19 98 GLN A O 1
ATOM 783 N N . TYR A 1 99 ? 0.630 11.817 -9.524 1.00 82.62 99 TYR A N 1
ATOM 784 C CA . TYR A 1 99 ? 1.451 10.747 -10.111 1.00 82.62 99 TYR A CA 1
ATOM 785 C C . TYR A 1 99 ? 2.330 11.209 -11.284 1.00 82.62 99 TYR A C 1
ATOM 787 O O . TYR A 1 99 ? 2.968 10.388 -11.939 1.00 82.62 99 TYR A O 1
ATOM 795 N N . ASP A 1 100 ? 2.353 12.506 -11.562 1.00 76.62 100 ASP A N 1
ATOM 796 C CA . ASP A 1 100 ? 3.112 13.164 -12.628 1.00 76.62 100 ASP A CA 1
ATOM 797 C C . ASP A 1 100 ? 4.405 13.838 -12.128 1.00 76.62 100 ASP A C 1
ATOM 799 O O . ASP A 1 100 ? 5.232 14.273 -12.927 1.00 76.62 100 ASP A O 1
ATOM 803 N N . GLN A 1 101 ? 4.635 13.879 -10.813 1.00 78.56 101 GLN A N 1
ATOM 804 C CA . GLN A 1 101 ? 5.838 14.454 -10.201 1.00 78.56 101 GLN A CA 1
ATOM 805 C C . GLN A 1 101 ? 6.964 13.420 -10.029 1.00 78.56 101 GLN A C 1
ATOM 807 O O . GLN A 1 101 ? 7.335 13.063 -8.912 1.00 78.56 101 GLN A O 1
ATOM 812 N N . PHE A 1 102 ? 7.519 12.927 -11.136 1.00 70.12 102 PHE A N 1
ATOM 813 C CA . PHE A 1 102 ? 8.502 11.826 -11.146 1.00 70.12 102 PHE A CA 1
ATOM 814 C C . PHE A 1 102 ? 9.824 12.125 -10.425 1.00 70.12 102 PHE A C 1
ATOM 816 O O . PHE A 1 102 ? 10.471 11.200 -9.944 1.00 70.12 102 PHE A O 1
ATOM 823 N N . ASP A 1 103 ? 10.217 13.398 -10.352 1.00 64.62 103 ASP A N 1
ATOM 824 C CA . ASP A 1 103 ? 11.458 13.838 -9.700 1.00 64.62 103 ASP A CA 1
ATOM 825 C C . ASP A 1 103 ? 11.265 14.114 -8.192 1.00 64.62 103 ASP A C 1
ATOM 827 O O . ASP A 1 103 ? 12.192 14.539 -7.508 1.00 64.62 103 ASP A O 1
ATOM 831 N N . SER A 1 104 ? 10.060 13.879 -7.662 1.00 71.81 104 SER A N 1
ATOM 832 C CA . SER A 1 104 ? 9.769 14.005 -6.235 1.00 71.81 104 SER A CA 1
ATOM 833 C C . SER A 1 104 ? 10.324 12.816 -5.453 1.00 71.81 104 SER A C 1
ATOM 835 O O . SER A 1 104 ? 10.069 11.662 -5.805 1.00 71.81 104 SER A O 1
ATOM 837 N N . ASP A 1 105 ? 10.960 13.082 -4.309 1.00 71.81 105 ASP A N 1
ATOM 838 C CA . ASP A 1 105 ? 11.375 12.050 -3.344 1.00 71.81 105 ASP A CA 1
ATOM 839 C C . ASP A 1 105 ? 10.198 11.156 -2.901 1.00 71.81 105 ASP A C 1
ATOM 841 O O . ASP A 1 105 ? 10.370 9.988 -2.542 1.00 71.81 105 ASP A O 1
ATOM 845 N N . GLN A 1 106 ? 8.975 11.688 -2.979 1.00 85.31 106 GLN A N 1
ATOM 846 C CA . GLN A 1 106 ? 7.741 11.006 -2.606 1.00 85.31 106 GLN A CA 1
ATOM 847 C C . GLN A 1 106 ? 7.200 10.079 -3.712 1.00 85.31 106 GLN A C 1
ATOM 849 O O . GLN A 1 106 ? 6.363 9.215 -3.436 1.00 85.31 106 GLN A O 1
ATOM 854 N N . PHE A 1 107 ? 7.673 10.205 -4.956 1.00 87.88 107 PHE A N 1
ATOM 855 C CA . PHE A 1 107 ? 7.127 9.472 -6.102 1.00 87.88 107 PHE A CA 1
ATOM 856 C C . PHE A 1 107 ? 7.213 7.951 -5.928 1.00 87.88 107 PHE A C 1
ATOM 858 O O . PHE A 1 107 ? 6.233 7.236 -6.149 1.00 87.88 107 PHE A O 1
ATOM 865 N N . ILE A 1 108 ? 8.358 7.449 -5.452 1.00 87.25 108 ILE A N 1
ATOM 866 C CA . ILE A 1 108 ? 8.564 6.017 -5.182 1.00 87.25 108 ILE A CA 1
ATOM 867 C C . ILE A 1 108 ? 7.546 5.514 -4.153 1.00 87.25 108 ILE A C 1
ATOM 869 O O . ILE A 1 108 ? 6.930 4.464 -4.348 1.00 87.25 108 ILE A O 1
ATOM 873 N N . THR A 1 109 ? 7.335 6.263 -3.071 1.00 91.00 109 THR A N 1
ATOM 874 C CA . THR A 1 109 ? 6.346 5.912 -2.047 1.00 91.00 109 THR A CA 1
ATOM 875 C C . THR A 1 109 ? 4.933 5.912 -2.623 1.00 91.00 109 THR A C 1
ATOM 877 O O . THR A 1 109 ? 4.205 4.939 -2.422 1.00 91.00 109 THR A O 1
ATOM 880 N N . ASN A 1 110 ? 4.556 6.931 -3.398 1.00 92.81 110 ASN A N 1
ATOM 881 C CA . ASN A 1 110 ? 3.239 7.008 -4.040 1.00 92.81 110 ASN A CA 1
ATOM 882 C C . ASN A 1 110 ? 2.990 5.818 -4.974 1.00 92.81 110 ASN A C 1
ATOM 884 O O . ASN A 1 110 ? 1.891 5.262 -4.992 1.00 92.81 110 ASN A O 1
ATOM 888 N N . LEU A 1 111 ? 4.014 5.380 -5.707 1.00 91.50 111 LEU A N 1
ATOM 889 C CA . LEU A 1 111 ? 3.943 4.224 -6.596 1.00 91.50 111 LEU A CA 1
ATOM 890 C C . LEU A 1 111 ? 3.774 2.905 -5.828 1.00 91.50 111 LEU A C 1
ATOM 892 O O . LEU A 1 111 ? 2.964 2.054 -6.212 1.00 91.50 111 LEU A O 1
ATOM 896 N N . VAL A 1 112 ? 4.482 2.748 -4.705 1.00 91.94 112 VAL A N 1
ATOM 897 C CA . VAL A 1 112 ? 4.303 1.603 -3.798 1.00 91.94 112 VAL A CA 1
ATOM 898 C C . VAL A 1 112 ? 2.887 1.576 -3.234 1.00 91.94 112 VAL A C 1
ATOM 900 O O . VAL A 1 112 ? 2.239 0.525 -3.268 1.00 91.94 112 VAL A O 1
ATOM 903 N N . LEU A 1 113 ? 2.395 2.719 -2.748 1.00 95.00 113 LEU A N 1
ATOM 904 C CA . LEU A 1 113 ? 1.038 2.849 -2.227 1.00 95.00 113 LEU A CA 1
ATOM 905 C C . LEU A 1 113 ? 0.011 2.509 -3.308 1.00 95.00 113 LEU A C 1
ATOM 907 O O . LEU A 1 113 ? -0.837 1.662 -3.052 1.00 95.00 113 LEU A O 1
ATOM 911 N N . LEU A 1 114 ? 0.138 3.045 -4.527 1.00 95.00 114 LEU A N 1
ATOM 912 C CA . LEU A 1 114 ? -0.762 2.749 -5.649 1.00 95.00 114 LEU A CA 1
ATOM 913 C C . LEU A 1 114 ? -0.904 1.245 -5.902 1.00 95.00 114 LEU A C 1
ATOM 915 O O . LEU A 1 114 ? -2.020 0.729 -5.968 1.00 95.00 114 LEU A O 1
ATOM 919 N N . GLY A 1 115 ? 0.216 0.520 -5.978 1.00 93.25 115 GLY A N 1
ATOM 920 C CA . GLY A 1 115 ? 0.193 -0.932 -6.154 1.00 93.25 115 GLY A CA 1
ATOM 921 C C . GLY A 1 115 ? -0.562 -1.655 -5.036 1.00 93.25 115 GLY A C 1
ATOM 922 O O . GLY A 1 115 ? -1.336 -2.575 -5.301 1.00 93.25 115 GLY A O 1
ATOM 923 N N . HIS A 1 116 ? -0.365 -1.236 -3.785 1.00 95.12 116 HIS A N 1
ATOM 924 C CA . HIS A 1 116 ? -1.071 -1.810 -2.640 1.00 95.12 116 HIS A CA 1
ATOM 925 C C . HIS A 1 116 ? -2.555 -1.426 -2.597 1.00 95.12 116 HIS A C 1
ATOM 927 O O . HIS A 1 116 ? -3.375 -2.289 -2.298 1.00 95.12 116 HIS A O 1
ATOM 933 N N . MET A 1 117 ? -2.921 -0.190 -2.943 1.00 95.81 117 MET A N 1
ATOM 934 C CA . MET A 1 117 ? -4.317 0.255 -3.004 1.00 95.81 117 MET A CA 1
ATOM 935 C C . MET A 1 117 ? -5.116 -0.586 -4.006 1.00 95.81 117 MET A C 1
ATOM 937 O O . MET A 1 117 ? -6.156 -1.136 -3.645 1.00 95.81 117 MET A O 1
ATOM 941 N N . ILE A 1 118 ? -4.588 -0.788 -5.220 1.00 92.69 118 ILE A N 1
ATOM 942 C CA . ILE A 1 118 ? -5.228 -1.637 -6.242 1.00 92.69 118 ILE A CA 1
ATOM 943 C C . ILE A 1 118 ? -5.354 -3.081 -5.747 1.00 92.69 118 ILE A C 1
ATOM 945 O O . ILE A 1 118 ? -6.372 -3.728 -5.963 1.00 92.69 118 ILE A O 1
ATOM 949 N N . GLN A 1 119 ? -4.340 -3.602 -5.054 1.00 92.12 119 GLN A N 1
ATOM 950 C CA . GLN A 1 119 ? -4.401 -4.955 -4.504 1.00 92.12 119 GLN A CA 1
ATOM 951 C C . GLN A 1 119 ? -5.456 -5.099 -3.394 1.00 92.12 119 GLN A C 1
ATOM 953 O O . GLN A 1 119 ? -6.069 -6.160 -3.272 1.00 92.12 119 GLN A O 1
ATOM 958 N N . ILE A 1 120 ? -5.655 -4.061 -2.577 1.00 93.31 120 ILE A N 1
ATOM 959 C CA . ILE A 1 120 ? -6.640 -4.040 -1.486 1.00 93.31 120 ILE A CA 1
ATOM 960 C C . ILE A 1 120 ? -8.068 -3.912 -2.031 1.00 93.31 120 ILE A C 1
ATOM 962 O O . ILE A 1 120 ? -8.968 -4.585 -1.519 1.00 93.31 120 ILE A O 1
ATOM 966 N N . SER A 1 121 ? -8.274 -3.072 -3.049 1.00 93.19 121 SER A N 1
ATOM 967 C CA . SER A 1 121 ? -9.584 -2.817 -3.661 1.00 93.19 121 SER A CA 1
ATOM 968 C C . SER A 1 121 ? -9.537 -2.907 -5.194 1.00 93.19 121 SER A C 1
ATOM 970 O O . SER A 1 121 ? -9.641 -1.903 -5.904 1.00 93.19 121 SER A O 1
ATOM 972 N N . PRO A 1 122 ? -9.373 -4.121 -5.745 1.00 89.69 122 PRO A N 1
ATOM 973 C CA . PRO A 1 122 ? -9.175 -4.302 -7.181 1.00 89.69 122 PRO A CA 1
ATOM 974 C C . PRO A 1 122 ? -10.423 -4.000 -8.008 1.00 89.69 122 PRO A C 1
ATOM 976 O O . PRO A 1 122 ? -10.300 -3.565 -9.146 1.00 89.69 122 PRO A O 1
ATOM 979 N N . ILE A 1 123 ? -11.618 -4.203 -7.447 1.00 88.56 123 ILE A N 1
ATOM 980 C CA . ILE A 1 123 ? -12.887 -3.965 -8.150 1.00 88.56 123 ILE A CA 1
ATOM 981 C C . ILE A 1 123 ? -13.111 -2.465 -8.365 1.00 88.56 123 ILE A C 1
ATOM 983 O O . ILE A 1 123 ? -13.527 -2.056 -9.442 1.00 88.56 123 ILE A O 1
ATOM 987 N N . VAL A 1 124 ? -12.820 -1.647 -7.350 1.00 91.19 124 VAL A N 1
ATOM 988 C CA . VAL A 1 124 ? -13.083 -0.202 -7.393 1.00 91.19 124 VAL A CA 1
ATOM 989 C C . VAL A 1 124 ? -11.943 0.537 -8.084 1.00 91.19 124 VAL A C 1
ATOM 991 O O . VAL A 1 124 ? -12.179 1.389 -8.935 1.00 91.19 124 VAL A O 1
ATOM 994 N N . LEU A 1 125 ? -10.696 0.180 -7.770 1.00 91.69 125 LEU A N 1
ATOM 995 C CA . LEU A 1 125 ? -9.522 0.933 -8.220 1.00 91.69 125 LEU A CA 1
ATOM 996 C C . LEU A 1 125 ? -8.838 0.326 -9.445 1.00 91.69 125 LEU A C 1
ATOM 998 O O . LEU A 1 125 ? -7.884 0.904 -9.963 1.00 91.69 125 LEU A O 1
ATOM 1002 N N . GLY A 1 126 ? -9.282 -0.842 -9.903 1.00 85.94 126 GLY A N 1
ATOM 1003 C CA . GLY A 1 126 ? -8.633 -1.616 -10.955 1.00 85.94 126 GLY A CA 1
ATOM 1004 C C . GLY A 1 126 ? -8.377 -0.829 -12.236 1.00 85.94 126 GLY A C 1
ATOM 1005 O O . GLY A 1 126 ? -7.235 -0.724 -12.691 1.00 85.94 126 GLY A O 1
ATOM 1006 N N . ASP A 1 127 ? -9.431 -0.235 -12.793 1.00 85.62 127 ASP A N 1
ATOM 1007 C CA . ASP A 1 127 ? -9.361 0.482 -14.068 1.00 85.62 127 ASP A CA 1
ATOM 1008 C C . ASP A 1 127 ? -8.584 1.797 -13.962 1.00 85.62 127 ASP A C 1
ATOM 1010 O O . ASP A 1 127 ? -7.723 2.087 -14.801 1.00 85.62 127 ASP A O 1
ATOM 1014 N N . ILE A 1 128 ? -8.849 2.590 -12.918 1.00 89.31 128 ILE A N 1
ATOM 1015 C CA . ILE A 1 128 ? -8.145 3.857 -12.691 1.00 89.31 128 ILE A CA 1
ATOM 1016 C C . ILE A 1 128 ? -6.666 3.620 -12.384 1.00 89.31 128 ILE A C 1
ATOM 1018 O O . ILE A 1 128 ? -5.803 4.242 -13.004 1.00 89.31 128 ILE A O 1
ATOM 1022 N N . GLY A 1 129 ? -6.362 2.659 -11.515 1.00 87.44 129 GLY A N 1
ATOM 1023 C CA . GLY A 1 129 ? -5.004 2.286 -11.155 1.00 87.44 129 GLY A CA 1
ATOM 1024 C C . GLY A 1 129 ? -4.223 1.759 -12.353 1.00 87.44 129 GLY A C 1
ATOM 1025 O O . GLY A 1 129 ? -3.098 2.193 -12.595 1.00 87.44 129 GLY A O 1
ATOM 1026 N N . LYS A 1 130 ? -4.835 0.904 -13.181 1.00 83.12 130 LYS A N 1
ATOM 1027 C CA . LYS A 1 130 ? -4.238 0.448 -14.445 1.00 83.12 130 LYS A CA 1
ATOM 1028 C C . LYS A 1 130 ? -3.921 1.614 -15.379 1.00 83.12 130 LYS A C 1
ATOM 1030 O O . LYS A 1 130 ? -2.836 1.638 -15.963 1.00 83.12 130 LYS A O 1
ATOM 1035 N N . ARG A 1 131 ? -4.846 2.565 -15.546 1.00 86.56 131 ARG A N 1
ATOM 1036 C CA . ARG A 1 131 ? -4.638 3.747 -16.397 1.00 86.56 131 ARG A CA 1
ATOM 1037 C C . ARG A 1 131 ? -3.462 4.586 -15.900 1.00 86.56 131 ARG A C 1
ATOM 1039 O O . ARG A 1 131 ? -2.602 4.932 -16.703 1.00 86.56 131 ARG A O 1
ATOM 1046 N N . ILE A 1 132 ? -3.394 4.853 -14.596 1.00 89.38 132 ILE A N 1
ATOM 1047 C CA . ILE A 1 132 ? -2.290 5.600 -13.974 1.00 89.38 132 ILE A CA 1
ATOM 1048 C C . ILE A 1 132 ? -0.961 4.878 -14.201 1.00 89.38 132 ILE A C 1
ATOM 1050 O O . ILE A 1 132 ? -0.030 5.473 -14.736 1.00 89.38 132 ILE A O 1
ATOM 1054 N N . LEU A 1 133 ? -0.893 3.582 -13.881 1.00 87.00 133 LEU A N 1
ATOM 1055 C CA . LEU A 1 133 ? 0.314 2.774 -14.071 1.00 87.00 133 LEU A CA 1
ATOM 1056 C C . LEU A 1 133 ? 0.771 2.766 -15.533 1.00 87.00 133 LEU A C 1
ATOM 1058 O O . LEU A 1 133 ? 1.956 2.917 -15.796 1.00 87.00 133 LEU A O 1
ATOM 1062 N N . THR A 1 134 ? -0.161 2.659 -16.483 1.00 81.50 134 THR A N 1
ATOM 1063 C CA . THR A 1 134 ? 0.141 2.698 -17.925 1.00 81.50 134 THR A CA 1
ATOM 1064 C C . THR A 1 134 ? 0.640 4.076 -18.379 1.00 81.50 134 THR A C 1
ATOM 1066 O O . THR A 1 134 ? 1.468 4.171 -19.280 1.00 81.50 134 THR A O 1
ATOM 1069 N N . ASN A 1 135 ? 0.147 5.163 -17.785 1.00 84.44 135 ASN A N 1
ATOM 1070 C CA . ASN A 1 135 ? 0.590 6.517 -18.125 1.00 84.44 135 ASN A CA 1
ATOM 1071 C C . ASN A 1 135 ? 1.983 6.817 -17.562 1.00 84.44 135 ASN A C 1
ATOM 1073 O O . ASN A 1 135 ? 2.838 7.301 -18.299 1.00 84.44 135 ASN A O 1
ATOM 1077 N N . ILE A 1 136 ? 2.227 6.462 -16.295 1.00 83.88 136 ILE A N 1
ATOM 1078 C CA . ILE A 1 136 ? 3.555 6.516 -15.657 1.00 83.88 136 ILE A CA 1
ATOM 1079 C C . ILE A 1 136 ? 4.576 5.785 -16.522 1.00 83.88 136 ILE A C 1
ATOM 1081 O O . ILE A 1 136 ? 5.672 6.274 -16.780 1.00 83.88 136 ILE A O 1
ATOM 1085 N N . SER A 1 137 ? 4.187 4.610 -16.998 1.00 77.62 137 SER A N 1
ATOM 1086 C CA . SER A 1 137 ? 5.073 3.748 -17.746 1.00 77.62 137 SER A CA 1
ATOM 1087 C C . SER A 1 137 ? 5.428 4.317 -19.124 1.00 77.62 137 SER A C 1
ATOM 1089 O O . SER A 1 137 ? 6.581 4.233 -19.527 1.00 77.62 137 SER A O 1
ATOM 1091 N N . LYS A 1 138 ? 4.473 4.955 -19.816 1.00 75.00 138 LYS A N 1
ATOM 1092 C CA . LYS A 1 138 ? 4.727 5.700 -21.063 1.00 75.00 138 LYS A CA 1
ATOM 1093 C C . LYS A 1 138 ? 5.662 6.889 -20.846 1.00 75.00 138 LYS A C 1
ATOM 1095 O O . LYS A 1 138 ? 6.615 7.042 -21.592 1.00 75.00 138 LYS A O 1
ATOM 1100 N N . TYR A 1 139 ? 5.431 7.682 -19.800 1.00 71.19 139 TYR A N 1
ATOM 1101 C CA . TYR A 1 139 ? 6.270 8.846 -19.504 1.00 71.19 139 TYR A CA 1
ATOM 1102 C C . TYR A 1 139 ? 7.735 8.465 -19.255 1.00 71.19 139 TYR A C 1
ATOM 1104 O O . TYR A 1 139 ? 8.643 9.150 -19.720 1.00 71.19 139 TYR A O 1
ATOM 1112 N N . ILE A 1 140 ? 7.973 7.354 -18.548 1.00 67.44 140 ILE A N 1
ATOM 1113 C CA . ILE A 1 140 ? 9.330 6.843 -18.320 1.00 67.44 140 ILE A CA 1
ATOM 1114 C C . ILE A 1 140 ? 10.007 6.478 -19.650 1.00 67.44 140 ILE A C 1
ATOM 1116 O O . ILE A 1 140 ? 11.179 6.795 -19.815 1.00 67.44 140 ILE A O 1
ATOM 1120 N N . VAL A 1 141 ? 9.280 5.896 -20.612 1.00 61.84 141 VAL A N 1
ATOM 1121 C CA . VAL A 1 141 ? 9.801 5.624 -21.968 1.00 61.84 141 VAL A CA 1
ATOM 1122 C C . VAL A 1 141 ? 10.180 6.922 -22.676 1.00 61.84 141 VAL A C 1
ATOM 1124 O O . VAL A 1 141 ? 11.293 7.058 -23.177 1.00 61.84 141 VAL A O 1
ATOM 1127 N N . ASP A 1 142 ? 9.259 7.884 -22.704 1.00 60.28 142 ASP A N 1
ATOM 1128 C CA . ASP A 1 142 ? 9.418 9.113 -23.480 1.00 60.28 142 ASP A CA 1
ATOM 1129 C C . ASP A 1 142 ? 10.566 9.982 -22.930 1.00 60.28 142 ASP A C 1
ATOM 1131 O O . ASP A 1 142 ? 11.365 10.504 -23.707 1.00 60.28 142 ASP A O 1
ATOM 1135 N N . LYS A 1 143 ? 10.717 10.076 -21.595 1.00 58.31 143 LYS A N 1
ATOM 1136 C CA . LYS A 1 143 ? 11.829 10.797 -20.936 1.00 58.31 143 LYS A CA 1
ATOM 1137 C C . LYS A 1 143 ? 13.191 10.194 -21.296 1.00 58.31 143 LYS A C 1
ATOM 1139 O O . LYS A 1 143 ? 14.176 10.924 -21.397 1.00 58.31 143 LYS A O 1
ATOM 1144 N N . GLN A 1 144 ? 13.255 8.880 -21.510 1.00 54.59 144 GLN A N 1
ATOM 1145 C CA . GLN A 1 144 ? 14.475 8.219 -21.969 1.00 54.59 144 GLN A CA 1
ATOM 1146 C C . GLN A 1 144 ? 14.756 8.509 -23.434 1.00 54.59 144 GLN A C 1
ATOM 1148 O O . GLN A 1 144 ? 15.853 8.946 -23.739 1.00 54.59 144 GLN A O 1
ATOM 1153 N N . GLN A 1 145 ? 13.756 8.435 -24.313 1.00 49.25 145 GLN A N 1
ATOM 1154 C CA . GLN A 1 145 ? 13.946 8.809 -25.717 1.00 49.25 145 GLN A CA 1
ATOM 1155 C C . GLN A 1 145 ? 14.439 10.247 -25.891 1.00 49.25 145 GLN A C 1
ATOM 1157 O O . GLN A 1 145 ? 15.288 10.502 -26.735 1.00 49.25 145 GLN A O 1
ATOM 1162 N N . THR A 1 146 ? 13.958 11.200 -25.089 1.00 50.91 146 THR A N 1
ATOM 1163 C CA . THR A 1 146 ? 14.465 12.581 -25.144 1.00 50.91 146 THR A CA 1
ATOM 1164 C C . THR A 1 146 ? 15.902 12.725 -24.651 1.00 50.91 146 THR A C 1
ATOM 1166 O O . THR A 1 146 ? 16.610 13.590 -25.158 1.00 50.91 146 THR A O 1
ATOM 1169 N N . ASN A 1 147 ? 16.338 11.888 -23.706 1.00 47.50 147 ASN A N 1
ATOM 1170 C CA . ASN A 1 147 ? 17.712 11.884 -23.197 1.00 47.50 147 ASN A CA 1
ATOM 1171 C C . ASN A 1 147 ? 18.666 11.073 -24.097 1.00 47.50 147 ASN A C 1
ATOM 1173 O O . ASN A 1 147 ? 19.838 11.414 -24.197 1.00 47.50 147 ASN A O 1
ATOM 1177 N N . ASP A 1 148 ? 18.151 10.056 -24.793 1.00 44.59 148 ASP A N 1
ATOM 1178 C CA . ASP A 1 148 ? 18.876 9.187 -25.726 1.00 44.59 148 ASP A CA 1
ATOM 1179 C C . ASP A 1 148 ? 18.828 9.705 -27.178 1.00 44.59 148 ASP A C 1
ATOM 1181 O O . ASP A 1 148 ? 19.497 9.169 -28.055 1.00 44.59 148 ASP A O 1
ATOM 1185 N N . ASN A 1 149 ? 18.107 10.798 -27.462 1.00 39.97 149 ASN A N 1
ATOM 1186 C CA . ASN A 1 149 ? 18.087 11.450 -28.781 1.00 39.97 149 ASN A CA 1
ATOM 1187 C C . ASN A 1 149 ? 19.421 12.129 -29.171 1.00 39.97 149 ASN A C 1
ATOM 1189 O O . ASN A 1 149 ? 19.510 12.697 -30.260 1.00 39.97 149 ASN A O 1
ATOM 1193 N N . GLU A 1 150 ? 20.472 12.035 -28.348 1.00 45.53 150 GLU A N 1
ATOM 1194 C CA . GLU A 1 150 ? 21.856 12.250 -28.798 1.00 45.53 150 GLU A CA 1
ATOM 1195 C C . GLU A 1 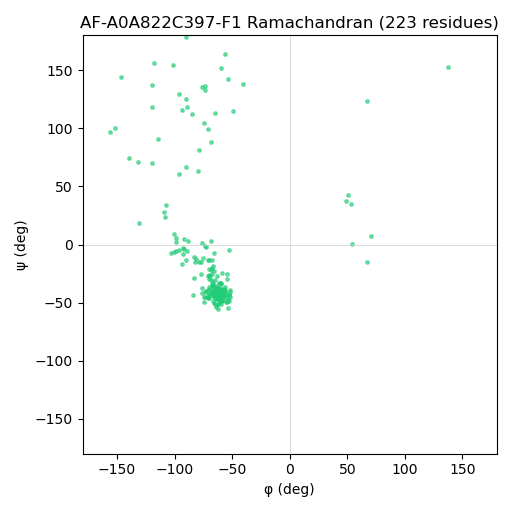150 ? 22.492 11.000 -29.439 1.00 45.53 150 GLU A C 1
ATOM 1197 O O . GLU A 1 150 ? 23.527 11.135 -30.084 1.00 45.53 150 GLU A O 1
ATOM 1202 N N . ASN A 1 151 ? 21.880 9.811 -29.356 1.00 36.50 151 ASN A N 1
ATOM 1203 C CA . ASN A 1 151 ? 22.275 8.615 -30.108 1.00 36.50 151 ASN A CA 1
ATOM 1204 C C . ASN A 1 151 ? 21.114 7.609 -30.289 1.00 36.50 151 ASN A C 1
ATOM 1206 O O . ASN A 1 151 ? 20.920 6.704 -29.488 1.00 36.50 151 ASN A O 1
ATOM 1210 N N . ASN A 1 152 ? 20.468 7.701 -31.457 1.00 33.59 152 ASN A N 1
ATOM 1211 C CA . ASN A 1 152 ? 19.655 6.681 -32.140 1.00 33.59 152 ASN A CA 1
ATOM 1212 C C . ASN A 1 152 ? 18.312 6.227 -31.520 1.00 33.59 152 ASN A C 1
ATOM 1214 O O . ASN A 1 152 ? 18.215 5.653 -30.443 1.00 33.59 152 ASN A O 1
ATOM 1218 N N . MET A 1 153 ? 17.265 6.383 -32.342 1.00 36.09 153 MET A N 1
ATOM 1219 C CA . MET A 1 153 ? 15.893 5.902 -32.150 1.00 36.09 153 MET A CA 1
ATOM 1220 C C . MET A 1 153 ? 15.809 4.421 -31.751 1.00 36.09 153 MET A C 1
ATOM 1222 O O . MET A 1 153 ? 16.013 3.556 -32.599 1.00 36.09 153 MET A O 1
ATOM 1226 N N . THR A 1 154 ? 15.321 4.134 -30.541 1.00 36.25 154 THR A N 1
ATOM 1227 C CA . THR A 1 154 ? 14.478 2.955 -30.269 1.00 36.25 154 THR A CA 1
ATOM 1228 C C . THR A 1 154 ? 13.436 3.252 -29.180 1.00 36.25 154 THR A C 1
ATOM 1230 O O . THR A 1 154 ? 13.642 4.025 -28.246 1.00 36.25 154 THR A O 1
ATOM 1233 N N . THR A 1 155 ? 12.245 2.674 -29.323 1.00 39.00 155 THR A N 1
ATOM 1234 C CA . THR A 1 155 ? 11.141 2.704 -28.349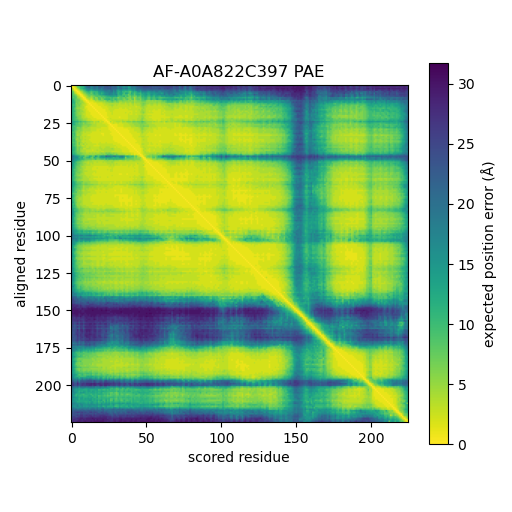 1.00 39.00 155 THR A CA 1
ATOM 1235 C C . THR A 1 155 ? 11.395 1.693 -27.240 1.00 39.00 155 THR A C 1
ATOM 1237 O O . THR A 1 155 ? 10.885 0.575 -27.287 1.00 39.00 155 THR A O 1
ATOM 1240 N N . SER A 1 156 ? 12.212 2.069 -26.258 1.00 39.91 156 SER A N 1
ATOM 1241 C CA . SER A 1 156 ? 12.612 1.193 -25.156 1.00 39.91 156 SER A CA 1
ATOM 1242 C C . SER A 1 156 ? 12.170 1.781 -23.811 1.00 39.91 156 SER A C 1
ATOM 1244 O O . SER A 1 156 ? 12.529 2.888 -23.429 1.00 39.91 156 SER A O 1
ATOM 1246 N N . PHE A 1 157 ? 11.313 1.024 -23.121 1.00 39.44 157 PHE A N 1
ATOM 1247 C CA . PHE A 1 157 ? 10.582 1.400 -21.903 1.00 39.44 157 PHE A CA 1
ATOM 1248 C C . PHE A 1 157 ? 11.462 1.416 -20.643 1.00 39.44 157 PHE A C 1
ATOM 1250 O O . PHE A 1 157 ? 11.049 1.888 -19.584 1.00 39.44 157 PHE A O 1
ATOM 1257 N N . PHE A 1 158 ? 12.670 0.870 -20.748 1.00 48.16 158 PHE A N 1
ATOM 1258 C CA . PHE A 1 158 ? 13.596 0.695 -19.647 1.00 48.16 158 PHE A CA 1
ATOM 1259 C C . PHE A 1 158 ? 15.028 0.723 -20.219 1.00 48.16 158 PHE A C 1
ATOM 1261 O O . PHE A 1 158 ? 15.509 -0.260 -20.745 1.00 48.16 158 PHE A O 1
ATOM 1268 N N . HIS A 1 159 ? 15.746 1.833 -20.127 1.00 38.94 159 HIS A N 1
ATOM 1269 C CA . HIS A 1 159 ? 17.205 1.859 -20.301 1.00 38.94 159 HIS A CA 1
ATOM 1270 C C . HIS A 1 159 ? 17.861 1.719 -18.930 1.00 38.94 159 HIS A C 1
ATOM 1272 O O . HIS A 1 159 ? 17.660 2.595 -18.093 1.00 38.94 159 HIS A O 1
ATOM 1278 N N . GLY A 1 160 ? 18.600 0.641 -18.665 1.00 41.81 160 GLY A N 1
ATOM 1279 C CA . GLY A 1 160 ? 19.399 0.488 -17.441 1.00 41.81 160 GLY A CA 1
ATOM 1280 C C . GLY A 1 160 ? 19.333 -0.900 -16.800 1.00 41.81 160 GLY A C 1
ATOM 1281 O O . GLY A 1 160 ? 18.326 -1.598 -16.909 1.00 41.81 160 GLY A O 1
ATOM 1282 N N . ASN A 1 161 ? 20.409 -1.257 -16.091 1.00 38.47 161 ASN A N 1
ATOM 1283 C CA . ASN A 1 161 ? 20.567 -2.539 -15.403 1.00 38.47 161 ASN A CA 1
ATOM 1284 C C . ASN A 1 161 ? 19.708 -2.626 -14.140 1.00 38.47 161 ASN A C 1
ATOM 1286 O O . ASN A 1 161 ? 19.674 -1.701 -13.322 1.00 38.47 161 ASN A O 1
ATOM 1290 N N . PHE A 1 162 ? 19.060 -3.772 -13.950 1.00 43.47 162 PHE A N 1
ATOM 1291 C CA . PHE A 1 162 ? 18.145 -3.999 -12.844 1.00 43.47 162 PHE A CA 1
ATOM 1292 C C . PHE A 1 162 ? 18.640 -5.068 -11.870 1.00 43.47 162 PHE A C 1
ATOM 1294 O O . PHE A 1 162 ? 18.286 -6.235 -11.979 1.00 43.47 162 PHE A O 1
ATOM 1301 N N . THR A 1 163 ? 19.383 -4.687 -10.836 1.00 40.22 163 THR A N 1
ATOM 1302 C CA . THR A 1 163 ? 19.796 -5.644 -9.803 1.00 40.22 163 THR A CA 1
ATOM 1303 C C . THR A 1 163 ? 18.593 -6.189 -9.016 1.00 40.22 163 THR A C 1
ATOM 1305 O O . THR A 1 163 ? 17.918 -5.475 -8.267 1.00 40.22 163 THR A O 1
ATOM 1308 N N . LEU A 1 164 ? 18.317 -7.491 -9.173 1.00 40.91 164 LEU A N 1
ATOM 1309 C CA . LEU A 1 164 ? 17.409 -8.252 -8.305 1.00 40.91 164 LEU A CA 1
ATOM 1310 C C . LEU A 1 164 ? 18.050 -8.385 -6.917 1.00 40.91 164 LEU A C 1
ATOM 1312 O O . LEU A 1 164 ? 18.782 -9.331 -6.639 1.00 40.91 164 LEU A O 1
ATOM 1316 N N . LEU A 1 165 ? 17.796 -7.405 -6.056 1.00 41.03 165 LEU A N 1
ATOM 1317 C CA . LEU A 1 165 ? 18.281 -7.375 -4.676 1.00 41.03 165 LEU A CA 1
ATOM 1318 C C . LEU A 1 165 ? 17.175 -7.780 -3.684 1.00 41.03 165 LEU A C 1
ATOM 1320 O O . LEU A 1 165 ? 15.989 -7.642 -4.009 1.00 41.03 165 LEU A O 1
ATOM 1324 N N . PRO A 1 166 ? 17.546 -8.298 -2.493 1.00 36.59 166 PRO A N 1
ATOM 1325 C CA . PRO A 1 166 ? 16.609 -8.757 -1.464 1.00 36.59 166 PRO A CA 1
ATOM 1326 C C . PRO A 1 166 ? 15.603 -7.675 -1.032 1.00 36.59 166 PRO A C 1
ATOM 1328 O O . PRO A 1 166 ? 15.798 -6.488 -1.285 1.00 36.59 166 PRO A O 1
ATOM 1331 N N . ASP A 1 167 ? 14.522 -8.103 -0.364 1.00 45.53 167 ASP A N 1
ATOM 1332 C CA . ASP A 1 167 ? 13.286 -7.352 -0.049 1.00 45.53 167 ASP A CA 1
ATOM 1333 C C . ASP A 1 167 ? 13.442 -5.980 0.650 1.00 45.53 167 ASP A C 1
ATOM 1335 O O . ASP A 1 167 ? 12.458 -5.240 0.763 1.00 45.53 167 ASP A O 1
ATOM 1339 N N . GLU A 1 168 ? 14.656 -5.573 1.030 1.00 49.03 168 GLU A N 1
ATOM 1340 C CA . GLU A 1 168 ? 14.979 -4.240 1.556 1.00 49.03 168 GLU A CA 1
ATOM 1341 C C . GLU A 1 168 ? 16.009 -3.477 0.690 1.00 49.03 168 GLU A C 1
ATOM 1343 O O . GLU A 1 168 ? 17.130 -3.227 1.124 1.00 49.03 168 GLU A O 1
ATOM 1348 N N . PRO A 1 169 ? 15.659 -3.021 -0.529 1.00 45.44 169 PRO A N 1
ATOM 1349 C CA . PRO A 1 169 ? 16.609 -2.407 -1.455 1.00 45.44 169 PRO A CA 1
ATOM 1350 C C . PRO A 1 169 ? 16.382 -0.893 -1.584 1.00 45.44 169 PRO A C 1
ATOM 1352 O O . PRO A 1 169 ? 16.660 -0.279 -2.618 1.00 45.44 169 PRO A O 1
ATOM 1355 N N . HIS A 1 170 ? 15.774 -0.275 -0.573 1.00 46.28 170 HIS A N 1
ATOM 1356 C CA . HIS A 1 170 ? 15.575 1.171 -0.558 1.00 46.28 170 HIS A CA 1
ATOM 1357 C C . HIS A 1 170 ? 16.739 1.927 0.096 1.00 46.28 170 HIS A C 1
ATOM 1359 O O . HIS A 1 170 ? 16.833 3.141 -0.063 1.00 46.28 170 HIS A O 1
ATOM 1365 N N . ALA A 1 171 ? 17.624 1.213 0.791 1.00 44.50 171 ALA A N 1
ATOM 1366 C CA . ALA A 1 171 ? 18.786 1.780 1.460 1.00 44.50 171 ALA A CA 1
ATOM 1367 C C . ALA A 1 171 ? 20.096 1.551 0.702 1.00 44.50 171 ALA A C 1
ATOM 1369 O O . ALA A 1 171 ? 21.093 2.119 1.118 1.00 44.50 171 ALA A O 1
ATOM 1370 N N . ASP A 1 172 ? 20.112 0.761 -0.378 1.00 51.25 172 ASP A N 1
ATOM 1371 C CA . ASP A 1 172 ? 21.346 0.506 -1.120 1.00 51.25 172 ASP A CA 1
ATOM 1372 C C . ASP A 1 172 ? 21.709 1.753 -1.945 1.00 51.25 172 ASP A C 1
ATOM 1374 O O . ASP A 1 172 ? 21.008 2.059 -2.918 1.00 51.25 172 ASP A O 1
ATOM 1378 N N . PRO A 1 173 ? 22.712 2.551 -1.535 1.00 51.69 173 PRO A N 1
ATOM 1379 C CA . PRO A 1 173 ? 23.049 3.807 -2.198 1.00 51.69 173 PRO A CA 1
ATOM 1380 C C . PRO A 1 173 ? 23.608 3.581 -3.609 1.00 51.69 173 PRO A C 1
ATOM 1382 O O . PRO A 1 173 ? 23.644 4.525 -4.394 1.00 51.69 173 PRO A O 1
ATOM 1385 N N . GLU A 1 174 ? 23.976 2.344 -3.957 1.00 54.12 174 GLU A N 1
ATOM 1386 C CA . GLU A 1 174 ? 24.535 1.982 -5.262 1.00 54.12 174 GLU A CA 1
ATOM 1387 C C . GLU A 1 174 ? 23.469 1.898 -6.369 1.00 54.12 174 GLU A C 1
ATOM 1389 O O . GLU A 1 174 ? 23.791 1.936 -7.556 1.00 54.12 174 GLU A O 1
ATOM 1394 N N . ILE A 1 175 ? 22.179 1.846 -6.012 1.00 63.47 175 ILE A N 1
ATOM 1395 C CA . ILE A 1 175 ? 21.079 1.799 -6.985 1.00 63.47 175 ILE A CA 1
ATOM 1396 C C . ILE A 1 175 ? 20.640 3.222 -7.354 1.00 63.47 175 ILE A C 1
ATOM 1398 O O . ILE A 1 175 ? 20.108 3.956 -6.514 1.00 63.47 175 ILE A O 1
ATOM 1402 N N . GLY A 1 176 ? 20.771 3.598 -8.628 1.00 65.69 176 GLY A N 1
ATOM 1403 C CA . GLY A 1 176 ? 20.294 4.887 -9.145 1.00 65.69 176 GLY A CA 1
ATOM 1404 C C . GLY A 1 176 ? 18.781 5.099 -8.966 1.00 65.69 176 GLY A C 1
ATOM 1405 O O . GLY A 1 176 ? 18.001 4.144 -8.942 1.00 65.69 176 GLY A O 1
ATOM 1406 N N . ALA A 1 177 ? 18.346 6.358 -8.847 1.00 70.75 177 ALA A N 1
ATOM 1407 C CA . ALA A 1 177 ? 16.938 6.717 -8.627 1.00 70.75 177 ALA A CA 1
ATOM 1408 C C . ALA A 1 177 ? 15.998 6.147 -9.709 1.00 70.75 177 ALA A C 1
ATOM 1410 O O . ALA A 1 177 ? 14.937 5.608 -9.392 1.00 70.75 177 ALA A O 1
ATOM 1411 N N . ASP A 1 178 ? 16.435 6.173 -10.969 1.00 71.50 178 ASP A N 1
ATOM 1412 C CA . ASP A 1 178 ? 15.704 5.621 -12.113 1.00 71.50 178 ASP A CA 1
ATOM 1413 C C . ASP A 1 178 ? 15.455 4.104 -11.978 1.00 71.50 178 ASP A C 1
ATOM 1415 O O . ASP A 1 178 ? 14.320 3.635 -12.090 1.00 71.50 178 ASP A O 1
ATOM 1419 N N . ALA A 1 179 ? 16.479 3.331 -11.603 1.00 73.81 179 ALA A N 1
ATOM 1420 C CA . ALA A 1 179 ? 16.339 1.894 -11.362 1.00 73.81 179 ALA A CA 1
ATOM 1421 C C . ALA A 1 179 ? 15.361 1.587 -10.209 1.00 73.81 179 ALA A C 1
ATOM 1423 O O . ALA A 1 179 ? 14.573 0.638 -10.286 1.00 73.81 179 ALA A O 1
ATOM 1424 N N . ARG A 1 180 ? 15.333 2.417 -9.154 1.00 75.06 180 ARG A N 1
ATOM 1425 C CA . ARG A 1 180 ? 14.366 2.269 -8.046 1.00 75.06 180 ARG A CA 1
ATOM 1426 C C . ARG A 1 180 ? 12.932 2.536 -8.498 1.00 75.06 180 ARG A C 1
ATOM 1428 O O . ARG A 1 180 ? 12.036 1.782 -8.119 1.00 75.06 180 ARG A O 1
ATOM 1435 N N . VAL A 1 181 ? 12.714 3.567 -9.312 1.00 79.38 181 VAL A N 1
ATOM 1436 C CA . VAL A 1 181 ? 11.396 3.895 -9.878 1.00 79.38 181 VAL A CA 1
ATOM 1437 C C . VAL A 1 181 ? 10.875 2.742 -10.725 1.00 79.38 181 VAL A C 1
ATOM 1439 O O . VAL A 1 181 ? 9.764 2.257 -10.506 1.00 79.38 181 VAL A O 1
ATOM 1442 N N . LYS A 1 182 ? 11.707 2.240 -11.637 1.00 77.62 182 LYS A N 1
ATOM 1443 C CA . LYS A 1 182 ? 11.385 1.097 -12.497 1.00 77.62 182 LYS A CA 1
ATOM 1444 C C . LYS A 1 182 ? 11.005 -0.128 -11.685 1.00 77.62 182 LYS A C 1
ATOM 1446 O O . LYS A 1 182 ? 10.049 -0.830 -12.016 1.00 77.62 182 LYS A O 1
ATOM 1451 N N . ARG A 1 183 ? 11.705 -0.351 -10.573 1.00 79.00 183 ARG A N 1
ATOM 1452 C CA . ARG A 1 183 ? 11.436 -1.484 -9.694 1.00 79.00 183 ARG A CA 1
ATOM 1453 C C . ARG A 1 183 ? 10.090 -1.401 -9.039 1.00 79.00 183 ARG A C 1
ATOM 1455 O O . ARG A 1 183 ? 9.330 -2.371 -9.062 1.00 79.00 183 ARG A O 1
ATOM 1462 N N . GLU A 1 184 ? 9.803 -0.260 -8.438 1.00 84.94 184 GLU A N 1
ATOM 1463 C CA . GLU A 1 184 ? 8.526 -0.084 -7.773 1.00 84.94 184 GLU A CA 1
ATOM 1464 C C . GLU A 1 184 ? 7.375 -0.022 -8.783 1.00 84.94 184 GLU A C 1
ATOM 1466 O O . GLU A 1 184 ? 6.294 -0.514 -8.466 1.00 84.94 184 GLU A O 1
ATOM 1471 N N . LEU A 1 185 ? 7.614 0.412 -10.028 1.00 86.00 185 LEU A N 1
ATOM 1472 C CA . LEU A 1 185 ? 6.630 0.327 -11.111 1.00 86.00 185 LEU A CA 1
ATOM 1473 C C . LEU A 1 185 ? 6.280 -1.121 -11.448 1.00 86.00 185 LEU A C 1
ATOM 1475 O O . LEU A 1 185 ? 5.105 -1.486 -11.431 1.00 86.00 185 LEU A O 1
ATOM 1479 N N . VAL A 1 186 ? 7.283 -1.969 -11.699 1.00 84.25 186 VAL A N 1
ATOM 1480 C CA . VAL A 1 186 ? 7.063 -3.393 -11.997 1.00 84.25 186 VAL A CA 1
ATOM 1481 C C . VAL A 1 186 ? 6.340 -4.074 -10.835 1.00 84.25 186 VAL A C 1
ATOM 1483 O O . VAL A 1 186 ? 5.357 -4.788 -11.049 1.00 84.25 186 VAL A O 1
ATOM 1486 N N . LYS A 1 187 ? 6.751 -3.808 -9.589 1.00 87.62 187 LYS A N 1
ATOM 1487 C CA . LYS A 1 187 ? 6.058 -4.327 -8.401 1.00 87.62 187 LYS A CA 1
ATOM 1488 C C . LYS A 1 187 ? 4.615 -3.813 -8.301 1.00 87.62 187 LYS A C 1
ATOM 1490 O O . LYS A 1 187 ? 3.726 -4.594 -7.966 1.00 87.62 187 LYS A O 1
ATOM 1495 N N . ALA A 1 188 ? 4.348 -2.538 -8.580 1.00 90.00 188 ALA A N 1
ATOM 1496 C CA . ALA A 1 188 ? 3.001 -1.967 -8.539 1.00 90.00 188 ALA A CA 1
ATOM 1497 C C . ALA A 1 188 ? 2.087 -2.567 -9.618 1.00 90.00 188 ALA A C 1
ATOM 1499 O O . ALA A 1 188 ? 0.970 -2.981 -9.308 1.00 90.00 188 ALA A O 1
ATOM 1500 N N . MET A 1 189 ? 2.581 -2.721 -10.849 1.00 87.56 189 MET A N 1
ATOM 1501 C CA . MET A 1 189 ? 1.854 -3.401 -11.927 1.00 87.56 189 MET A CA 1
ATOM 1502 C C . MET A 1 189 ? 1.605 -4.877 -11.604 1.00 87.56 189 MET A C 1
ATOM 1504 O O . MET A 1 189 ? 0.517 -5.387 -11.856 1.00 87.56 189 MET A O 1
ATOM 1508 N N . THR A 1 190 ? 2.572 -5.553 -10.981 1.00 87.31 190 THR A N 1
ATOM 1509 C CA . THR A 1 190 ? 2.421 -6.948 -10.542 1.00 87.31 190 THR A CA 1
ATOM 1510 C C . THR A 1 190 ? 1.337 -7.071 -9.472 1.00 87.31 190 THR A C 1
ATOM 1512 O O . THR A 1 190 ? 0.474 -7.940 -9.566 1.00 87.31 190 THR A O 1
ATOM 1515 N N . ARG A 1 191 ? 1.308 -6.168 -8.483 1.00 88.31 191 ARG A N 1
ATOM 1516 C CA . ARG A 1 191 ? 0.231 -6.112 -7.478 1.00 88.31 191 ARG A CA 1
ATOM 1517 C C . ARG A 1 191 ? -1.134 -5.843 -8.103 1.00 88.31 191 ARG A C 1
ATOM 1519 O O . ARG A 1 191 ? -2.101 -6.489 -7.707 1.00 88.31 191 ARG A O 1
ATOM 1526 N N . ALA A 1 192 ? -1.205 -4.957 -9.096 1.00 85.62 192 ALA A N 1
ATOM 1527 C CA . ALA A 1 192 ? -2.436 -4.700 -9.837 1.00 85.62 192 ALA A CA 1
ATOM 1528 C C . ALA A 1 192 ? -2.937 -5.961 -10.560 1.00 85.62 192 ALA A C 1
ATOM 1530 O O . ALA A 1 192 ? -4.108 -6.309 -10.443 1.00 85.62 192 ALA A O 1
ATOM 1531 N N . VAL A 1 193 ? -2.044 -6.702 -11.224 1.00 84.44 193 VAL A N 1
ATOM 1532 C CA . VAL A 1 193 ? -2.362 -7.995 -11.855 1.00 84.44 193 VAL A CA 1
ATOM 1533 C C . VAL A 1 193 ? -2.868 -9.017 -10.829 1.00 84.44 193 VAL A C 1
ATOM 1535 O O . VAL A 1 193 ? -3.903 -9.645 -11.047 1.00 84.44 193 VAL A O 1
ATOM 1538 N N . LEU A 1 194 ? -2.181 -9.161 -9.690 1.00 84.62 194 LEU A N 1
ATOM 1539 C CA . LEU A 1 194 ? -2.576 -10.089 -8.622 1.00 84.62 194 LEU A CA 1
ATOM 1540 C C . LEU A 1 194 ? -3.927 -9.722 -7.988 1.00 84.62 194 LEU A C 1
ATOM 1542 O O . LEU A 1 194 ? -4.690 -10.610 -7.607 1.00 84.62 194 LEU A O 1
ATOM 1546 N N . GLY A 1 195 ? -4.219 -8.426 -7.860 1.00 82.44 195 GLY A N 1
ATOM 1547 C CA . GLY A 1 195 ? -5.483 -7.922 -7.329 1.00 82.44 195 GLY A CA 1
ATOM 1548 C C . GLY A 1 195 ? -6.655 -8.158 -8.280 1.00 82.44 195 GLY A C 1
ATOM 1549 O O . GLY A 1 195 ? -7.701 -8.635 -7.849 1.00 82.44 195 GLY A O 1
ATOM 1550 N N . LEU A 1 196 ? -6.470 -7.866 -9.569 1.00 78.00 196 LEU A N 1
ATOM 1551 C CA . LEU A 1 196 ? -7.526 -7.933 -10.584 1.00 78.00 196 LEU A CA 1
ATOM 1552 C C . LEU A 1 196 ? -8.002 -9.357 -10.889 1.00 78.00 196 LEU A C 1
ATOM 1554 O O . LEU A 1 196 ? -9.117 -9.514 -11.370 1.00 78.00 196 LEU A O 1
ATOM 1558 N N . ARG A 1 197 ? -7.189 -10.389 -10.608 1.00 71.06 197 ARG A N 1
ATOM 1559 C CA . ARG A 1 197 ? -7.506 -11.830 -10.761 1.00 71.06 197 ARG A CA 1
ATOM 1560 C C . ARG A 1 197 ? -7.994 -12.282 -12.153 1.00 71.06 197 ARG A C 1
ATOM 1562 O O . ARG A 1 197 ? -8.209 -13.475 -12.345 1.00 71.06 197 ARG A O 1
ATOM 1569 N N . GLU A 1 198 ? -8.100 -11.383 -13.129 1.00 61.16 198 GLU A N 1
ATOM 1570 C CA . GLU A 1 198 ? -8.519 -11.662 -14.500 1.00 61.16 198 GLU A CA 1
ATOM 1571 C C . GLU A 1 198 ? -7.436 -11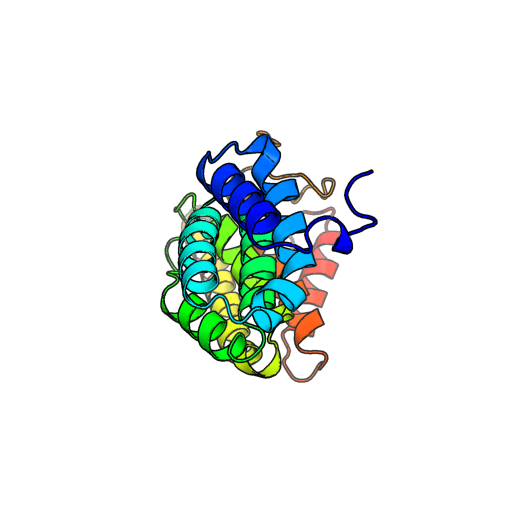.310 -15.532 1.00 61.16 198 GLU A C 1
ATOM 1573 O O . GLU A 1 198 ? -6.839 -10.231 -15.521 1.00 61.16 198 GLU A O 1
ATOM 1578 N N . ASN A 1 199 ? -7.259 -12.206 -16.510 1.00 55.34 199 ASN A N 1
ATOM 1579 C CA . ASN A 1 199 ? -6.416 -12.002 -17.696 1.00 55.34 199 ASN A CA 1
ATOM 1580 C C . ASN A 1 199 ? -7.052 -11.083 -18.762 1.00 55.34 199 ASN A C 1
ATOM 1582 O O . ASN A 1 199 ? -6.445 -10.845 -19.807 1.00 55.34 199 ASN A O 1
ATOM 1586 N N . SER A 1 200 ? -8.255 -10.554 -18.522 1.00 50.00 200 SER A N 1
ATOM 1587 C CA . SER A 1 200 ? -9.052 -9.777 -19.486 1.00 50.00 200 SER A CA 1
ATOM 1588 C C . SER A 1 200 ? -8.428 -8.423 -19.858 1.00 50.00 200 SER A C 1
ATOM 1590 O O . SER A 1 200 ? -8.756 -7.841 -20.890 1.00 50.00 200 SER A O 1
ATOM 1592 N N . SER A 1 201 ? -7.488 -7.915 -19.055 1.00 54.31 201 SER A N 1
ATOM 1593 C CA . SER A 1 201 ? -7.067 -6.512 -19.111 1.00 54.31 201 SER A CA 1
ATOM 1594 C C . SER A 1 201 ? -5.807 -6.225 -19.941 1.00 54.31 201 SER A C 1
ATOM 1596 O O . SER A 1 201 ? -5.428 -5.059 -20.067 1.00 54.31 201 SER A O 1
ATOM 1598 N N . GLY A 1 202 ? -5.109 -7.228 -20.485 1.00 66.88 202 GLY A N 1
ATOM 1599 C CA . GLY A 1 202 ? -3.836 -7.036 -21.207 1.00 66.88 202 GLY A CA 1
ATOM 1600 C C . GLY A 1 202 ? -2.660 -6.562 -20.333 1.00 66.88 202 GLY A C 1
ATOM 1601 O O . GLY A 1 202 ? -1.510 -6.711 -20.739 1.00 66.88 202 GLY A O 1
ATOM 1602 N N . LEU A 1 203 ? -2.919 -6.081 -19.108 1.00 70.69 203 LEU A N 1
ATOM 1603 C CA . LEU A 1 203 ? -1.907 -5.687 -18.126 1.00 70.69 203 LEU A CA 1
ATOM 1604 C C . LEU A 1 203 ? -1.038 -6.881 -17.722 1.00 70.69 203 LEU A C 1
ATOM 1606 O O . LEU A 1 203 ? 0.178 -6.743 -17.663 1.00 70.69 203 LEU A O 1
ATOM 1610 N N . PHE A 1 204 ? -1.643 -8.062 -17.537 1.00 78.06 204 PHE A N 1
ATOM 1611 C CA . PHE A 1 204 ? -0.904 -9.309 -17.318 1.00 78.06 204 PHE A CA 1
ATOM 1612 C C . PHE A 1 204 ? 0.109 -9.561 -18.439 1.00 78.06 204 PHE A C 1
ATOM 1614 O O . PHE A 1 204 ? 1.274 -9.810 -18.159 1.00 78.06 204 PHE A O 1
ATOM 1621 N N . ASN A 1 205 ? -0.302 -9.426 -19.705 1.00 76.12 205 ASN A N 1
ATOM 1622 C CA . ASN A 1 205 ? 0.587 -9.646 -20.847 1.00 76.12 205 ASN A CA 1
ATOM 1623 C C . ASN A 1 205 ? 1.726 -8.624 -20.898 1.00 76.12 205 ASN A C 1
ATOM 1625 O O . ASN A 1 205 ? 2.844 -8.990 -21.250 1.00 76.12 205 ASN A O 1
ATOM 1629 N N . ILE A 1 206 ? 1.461 -7.362 -20.545 1.00 73.31 206 ILE A N 1
ATOM 1630 C CA . ILE A 1 206 ? 2.497 -6.326 -20.455 1.00 73.31 206 ILE A CA 1
ATOM 1631 C C . ILE A 1 206 ? 3.498 -6.695 -19.357 1.00 73.31 206 ILE A C 1
ATOM 1633 O O . ILE A 1 206 ? 4.687 -6.803 -19.635 1.00 73.31 206 ILE A O 1
ATOM 1637 N N . VAL A 1 207 ? 3.025 -6.963 -18.138 1.00 77.94 207 VAL A N 1
ATOM 1638 C CA . VAL A 1 207 ? 3.880 -7.326 -16.995 1.00 77.94 207 VAL A CA 1
ATOM 1639 C C . VAL A 1 207 ? 4.669 -8.604 -17.273 1.00 77.94 207 VAL A C 1
ATOM 1641 O O . VAL A 1 207 ? 5.870 -8.642 -17.032 1.00 77.94 207 VAL A O 1
ATOM 1644 N N . TYR A 1 208 ? 4.029 -9.630 -17.834 1.00 78.88 208 TYR A N 1
ATOM 1645 C CA . TYR A 1 208 ? 4.673 -10.886 -18.207 1.00 78.88 208 TYR A CA 1
ATOM 1646 C C . TYR A 1 208 ? 5.776 -10.675 -19.246 1.00 78.88 208 TYR A C 1
ATOM 1648 O O . TYR A 1 208 ? 6.887 -11.155 -19.046 1.00 78.88 208 TYR A O 1
ATOM 1656 N N . LYS A 1 209 ? 5.504 -9.932 -20.330 1.00 73.94 209 LYS A N 1
ATOM 1657 C CA . LYS A 1 209 ? 6.516 -9.618 -21.352 1.00 73.94 209 LYS A CA 1
ATOM 1658 C C . LYS A 1 209 ? 7.689 -8.841 -20.765 1.00 73.94 209 LYS A C 1
ATOM 1660 O O . LYS A 1 209 ? 8.825 -9.137 -21.112 1.00 73.94 209 LYS A O 1
ATOM 1665 N N . LEU A 1 210 ? 7.413 -7.888 -19.876 1.00 71.12 210 LEU A N 1
ATOM 1666 C CA . LEU A 1 210 ? 8.445 -7.114 -19.194 1.00 71.12 210 LEU A CA 1
ATOM 1667 C C . LEU A 1 210 ? 9.328 -8.014 -18.330 1.00 71.12 210 LEU A C 1
ATOM 1669 O O . LEU A 1 210 ? 10.526 -8.064 -18.568 1.00 71.12 210 LEU A O 1
ATOM 1673 N N . ILE A 1 211 ? 8.741 -8.781 -17.405 1.00 75.75 211 ILE A N 1
ATOM 1674 C CA . ILE A 1 211 ? 9.485 -9.697 -16.522 1.00 75.75 211 ILE A CA 1
ATOM 1675 C C . ILE A 1 211 ? 10.278 -10.723 -17.336 1.00 75.75 211 ILE A C 1
ATOM 1677 O O . ILE A 1 211 ? 11.435 -10.992 -17.028 1.00 75.75 211 ILE A O 1
ATOM 1681 N N . LYS A 1 212 ? 9.667 -11.288 -18.383 1.00 74.12 212 LYS A N 1
ATOM 1682 C CA . LYS A 1 212 ? 10.322 -12.248 -19.272 1.00 74.12 212 LYS A CA 1
ATOM 1683 C C . LYS A 1 212 ? 11.566 -11.638 -19.926 1.00 74.12 212 LYS A C 1
ATOM 1685 O O . LYS A 1 212 ? 12.624 -12.250 -19.849 1.00 74.12 212 LYS A O 1
ATOM 1690 N N . LYS A 1 213 ? 11.467 -10.421 -20.471 1.00 65.25 213 LYS A N 1
ATOM 1691 C CA . LYS A 1 213 ? 12.621 -9.706 -21.037 1.00 65.25 213 LYS A CA 1
ATOM 1692 C C . LYS A 1 213 ? 13.691 -9.383 -19.992 1.00 65.25 213 LYS A C 1
ATOM 1694 O O . LYS A 1 213 ? 14.864 -9.540 -20.302 1.00 65.25 213 LYS A O 1
ATOM 1699 N N . CYS A 1 214 ? 13.319 -9.032 -18.752 1.00 64.69 214 CYS A N 1
ATOM 1700 C CA . CYS A 1 214 ? 14.303 -8.857 -17.671 1.00 64.69 214 CYS A CA 1
ATOM 1701 C C . CYS A 1 214 ? 15.168 -10.104 -17.481 1.00 64.69 214 CYS A C 1
ATOM 1703 O O . CYS A 1 214 ? 16.355 -10.003 -17.196 1.00 64.69 214 CYS A O 1
ATOM 1705 N N . ILE A 1 215 ? 14.539 -11.279 -17.553 1.00 70.31 215 ILE A N 1
ATOM 1706 C CA . ILE A 1 215 ? 15.202 -12.563 -17.328 1.00 70.31 215 ILE A CA 1
ATOM 1707 C C . ILE A 1 215 ? 16.044 -12.946 -18.549 1.00 70.31 215 ILE A C 1
ATOM 1709 O O . ILE A 1 215 ? 17.151 -13.438 -18.381 1.00 70.31 215 ILE A O 1
ATOM 1713 N N . GLU A 1 216 ? 15.528 -12.728 -19.761 1.00 72.62 216 GLU A N 1
ATOM 1714 C CA . GLU A 1 216 ? 16.202 -13.101 -21.014 1.00 72.62 216 GLU A CA 1
ATOM 1715 C C . GLU A 1 216 ? 17.443 -12.251 -21.318 1.00 72.62 216 GLU A C 1
ATOM 1717 O O . GLU A 1 216 ? 18.359 -12.742 -21.969 1.00 72.62 216 GLU A O 1
ATOM 1722 N N . ASN A 1 217 ? 17.498 -11.016 -20.819 1.00 63.09 217 ASN A N 1
ATOM 1723 C CA . ASN A 1 217 ? 18.576 -10.071 -21.101 1.00 63.09 217 ASN A CA 1
ATOM 1724 C C . ASN A 1 217 ? 19.497 -9.806 -19.888 1.00 63.09 217 ASN A C 1
ATOM 1726 O O . ASN A 1 217 ? 20.034 -8.711 -19.762 1.00 63.09 217 ASN A O 1
ATOM 1730 N N . ASP A 1 218 ? 19.648 -10.751 -18.953 1.00 62.75 218 ASP A N 1
ATOM 1731 C CA . ASP A 1 218 ? 20.511 -10.588 -17.764 1.00 62.75 218 ASP A CA 1
ATOM 1732 C C . ASP A 1 218 ? 20.257 -9.284 -16.980 1.00 62.75 218 ASP A C 1
ATOM 1734 O O . ASP A 1 218 ? 21.180 -8.616 -16.518 1.00 62.75 218 ASP A O 1
ATOM 1738 N N . GLN A 1 219 ? 18.980 -8.930 -16.789 1.00 58.81 219 GLN A N 1
ATOM 1739 C CA . GLN A 1 219 ? 18.532 -7.704 -16.113 1.00 58.81 219 GLN A CA 1
ATOM 1740 C C . GLN A 1 219 ? 18.778 -6.400 -16.887 1.00 58.81 219 GLN A C 1
ATOM 1742 O O . GLN A 1 219 ? 18.527 -5.320 -16.341 1.00 58.81 219 GLN A O 1
ATOM 1747 N N . ASP A 1 220 ? 19.219 -6.486 -18.139 1.00 51.62 220 ASP A N 1
ATOM 1748 C CA . ASP A 1 220 ? 19.360 -5.352 -19.041 1.00 51.62 220 ASP A CA 1
ATOM 1749 C C . ASP A 1 220 ? 18.128 -5.223 -19.950 1.00 51.62 220 ASP A C 1
ATOM 1751 O O . ASP A 1 220 ? 17.660 -6.157 -20.589 1.00 51.62 220 ASP A O 1
ATOM 1755 N N . PH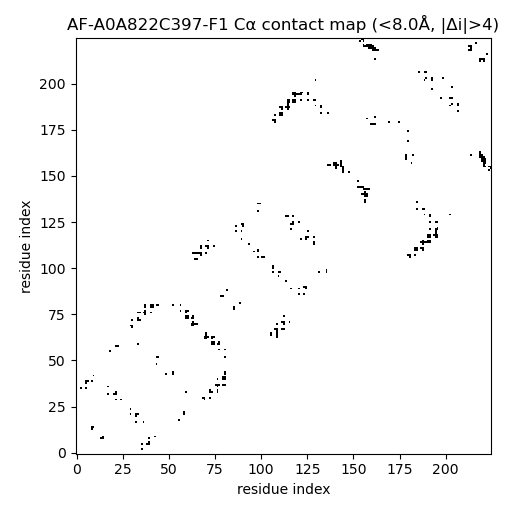E A 1 221 ? 17.546 -4.039 -20.019 1.00 50.09 221 PHE A N 1
ATOM 1756 C CA . PHE A 1 221 ? 16.375 -3.789 -20.854 1.00 50.09 221 PHE A CA 1
ATOM 1757 C C . PHE A 1 221 ? 16.721 -3.099 -22.190 1.00 50.09 221 PHE A C 1
ATOM 1759 O O . PHE A 1 221 ? 15.817 -2.712 -22.929 1.00 50.09 221 PHE A O 1
ATOM 1766 N N . THR A 1 222 ? 18.010 -2.977 -22.527 1.00 45.19 222 THR A N 1
ATOM 1767 C CA . THR A 1 222 ? 18.510 -2.341 -23.765 1.00 45.19 222 THR A CA 1
ATOM 1768 C C . THR A 1 222 ? 18.236 -3.131 -25.054 1.00 45.19 222 THR A C 1
ATOM 1770 O O . THR A 1 222 ? 18.368 -2.578 -26.145 1.00 45.19 222 THR A O 1
ATOM 1773 N N . GLY A 1 223 ? 17.840 -4.406 -24.964 1.00 37.22 223 GLY A N 1
ATOM 1774 C CA . GLY A 1 223 ? 17.569 -5.256 -26.128 1.00 37.22 223 GLY A CA 1
ATOM 1775 C C . GLY A 1 223 ? 16.262 -4.906 -26.853 1.00 37.22 223 GLY A C 1
ATOM 1776 O O . GLY A 1 223 ? 15.216 -4.761 -26.216 1.00 37.22 223 GLY A O 1
ATOM 1777 N N . GLU A 1 224 ? 16.334 -4.806 -28.187 1.00 35.47 224 GLU A N 1
ATOM 1778 C CA . GLU A 1 224 ? 15.243 -4.443 -29.107 1.00 35.47 224 GLU A CA 1
ATOM 1779 C C . GLU A 1 224 ? 13.885 -5.081 -28.752 1.00 35.47 224 GLU A C 1
ATOM 1781 O O . GLU A 1 224 ? 13.787 -6.254 -28.367 1.00 35.47 224 GLU A O 1
ATOM 1786 N N . MET A 1 225 ? 12.812 -4.281 -28.861 1.00 38.59 225 MET A N 1
ATOM 1787 C CA . MET A 1 225 ? 11.462 -4.711 -28.499 1.00 38.59 225 MET A CA 1
ATOM 1788 C C . MET A 1 225 ? 10.758 -5.556 -29.545 1.00 38.59 225 MET A C 1
ATOM 1790 O O . MET A 1 225 ? 10.650 -5.089 -30.695 1.00 38.59 225 MET A O 1
#

Foldseek 3Di:
DPLPCLCVCQDPVSLVVLLVVLVVPPVVCLLVSLSSLLSCLVNCVVVVPVVSLVSLLVSLVVQLQPDQSNNLSSLSSNCSNPVVCSLVVLVVVLVPDDQPPLVDPSNLSSLLSLLVSCLVPVPRCLVVSVVSLVVSQQVQQVVVCVVCVVPDDDRFSDADAADPDPPPCPPPPPDDSSNSSVVSSLSSLVSSCNRNVDPVPCSCVVSVVVVVCCVVVVRGRPDHD

Solvent-accessible surface area (backbone atoms only — not comparable to full-atom values): 12844 Å² total; per-residue (Å²): 130,86,84,84,52,57,73,77,55,73,46,73,68,51,49,51,50,54,52,55,57,58,72,66,64,50,70,90,49,42,60,61,49,40,52,51,52,35,65,31,19,70,55,51,56,71,71,62,43,60,70,57,51,53,51,47,47,58,55,38,55,65,35,50,80,38,64,49,76,46,14,49,46,26,52,55,26,48,39,49,60,34,63,94,51,32,64,62,54,51,52,50,53,57,75,74,51,81,80,82,51,76,90,41,88,58,36,56,27,53,39,45,44,49,13,50,50,15,40,76,35,21,86,81,33,36,68,61,49,50,52,51,54,54,50,49,48,49,51,53,20,52,59,43,44,68,69,38,68,85,66,71,96,65,91,49,70,42,83,59,69,52,84,91,64,66,100,75,66,86,75,51,82,86,61,54,71,66,53,53,45,54,48,36,48,54,51,18,54,50,30,34,44,67,34,53,75,59,81,86,73,54,55,52,59,53,52,49,53,51,54,49,44,34,66,75,44,81,26,32,43,75,66,87,125

pLDDT: mean 75.93, std 18.21, range [33.59, 96.88]

Radius of gyration: 19.75 Å; Cα contacts (8 Å, |Δi|>4): 220; chains: 1; bounding box: 42×28×60 Å

Secondary structure (DSSP, 8-state):
-TTS-GGGS-SHHHHHHHHHHHHTT-TTTHHHHHHHHHHHHHHHHHTT-HHHHHHHHHHHHHGGGS-HHHHHHHHHHHHHHTTTTHHHHHHHHHHH---S-TTSTTHHHHHHHHHHHHHHSHHHHHHHHHHHHHHHHHHHHHHHHHHHTTS-----S--SB-----S--SS-TTS-HHHHHHHHHHHHHHHHHHHH--GGGSHHHHHHHHHHHHHHTTTB--S--

Nearest PDB structures (foldseek):
  5hdt-assembly1_A  TM=7.215E-01  e=1.738E-04  Homo sapiens
  8j07-assembly1_u7  TM=4.550E-01  e=2.231E-01  Homo sapiens
  7dco-assembly1_1  TM=3.278E-01  e=1.491E+00  Saccharomyces cerevisiae
  6yvv-assembly1_D  TM=3.090E-01  e=3.303E+00  Saccharomyces cerevisiae S288C

Mean predicted aligned error: 9.92 Å